Protein AF-A0A349YH74-F1 (afdb_monomer_lite)

Sequence (226 aa):
MKQKKKSRFWTFCFSFIPGAAEMYMGFMKMGLSLMSIFMAIVFVTAILNIGPLIFIAALAWFYSFFHARNVAKMDQFEFDEMKDEYLLNLDQIKTEEIKNVIANQKAIAYVLIGIGVYLVWKSFFRVVCWIAPVRFQNLFWSMEDIFTRIVLGVVIVFAGLFLIRGKKRELFYETSQTDTKKQETEKQVTMQQDVVQQDSEQSEEENVYLIEEEQKNGRNEECKNA

Radius of gyration: 38.02 Å; chains: 1; bounding box: 46×128×62 Å

Secondary structure (DSSP, 8-state):
-------HHHHHHHHTSTTHHHHHHT-HHHHHHHHHHHHHHHHHHHHHT-GGGHHHHHHHHHHHHHHHHHHHHS-HHHHHH-----SS-HHHHTTTHHHHHHHTHHHHHHHHHHHHHHHHHHHHHHHHHHHS-HHHHHHHHHHHHHHHHHHHHHHHHHHHHHHHHHHHHHHHHHHHHHHHHHHHHHHHHHHHHHHHHHHHHHHHHHHHHHHHHHHHHHHHHHTT--

Structure (mmCIF, N/CA/C/O backbone):
data_AF-A0A349YH74-F1
#
_entry.id   AF-A0A349YH74-F1
#
loop_
_atom_site.group_PDB
_atom_site.id
_atom_site.type_symbol
_atom_site.label_atom_id
_atom_site.label_alt_id
_atom_site.label_comp_id
_atom_site.label_asym_id
_atom_site.label_entity_id
_atom_site.label_seq_id
_atom_site.pdbx_PDB_ins_code
_atom_site.Cartn_x
_atom_site.Cartn_y
_atom_site.Cartn_z
_atom_site.occupancy
_atom_site.B_iso_or_equiv
_atom_site.auth_seq_id
_atom_site.auth_comp_id
_atom_site.auth_asym_id
_atom_site.auth_atom_id
_atom_site.pdbx_PDB_model_num
ATOM 1 N N . MET A 1 1 ? -6.151 6.504 29.026 1.00 55.41 1 MET A N 1
ATOM 2 C CA . MET A 1 1 ? -7.339 7.390 29.052 1.00 55.41 1 MET A CA 1
ATOM 3 C C . MET A 1 1 ? -8.572 6.505 28.973 1.00 55.41 1 MET A C 1
ATOM 5 O O . MET A 1 1 ? -8.493 5.502 28.281 1.00 55.41 1 MET A O 1
ATOM 9 N N . LYS A 1 2 ? -9.663 6.805 29.692 1.00 67.75 2 LYS A N 1
ATOM 10 C CA . LYS A 1 2 ? -10.905 6.024 29.553 1.00 67.75 2 LYS A CA 1
ATOM 11 C C . LYS A 1 2 ? -11.551 6.349 28.205 1.00 67.75 2 LYS A C 1
ATOM 13 O O . LYS A 1 2 ? -11.686 7.530 27.876 1.00 67.75 2 LYS A O 1
ATOM 18 N N . GLN A 1 3 ? -11.904 5.323 27.442 1.00 77.19 3 GLN A N 1
ATOM 19 C CA . GLN A 1 3 ? -12.615 5.474 26.177 1.00 77.19 3 GLN A CA 1
ATOM 20 C C . GLN A 1 3 ? -14.030 5.988 26.472 1.00 77.19 3 GLN A C 1
ATOM 22 O O . GLN A 1 3 ? -14.601 5.700 27.523 1.00 77.19 3 GLN A O 1
ATOM 27 N N . LYS A 1 4 ? -14.576 6.835 25.596 1.00 75.19 4 LYS A N 1
ATOM 28 C CA . LYS A 1 4 ? -15.934 7.367 25.764 1.00 75.19 4 LYS A CA 1
ATOM 29 C C . LYS A 1 4 ? -16.619 7.490 24.420 1.00 75.19 4 LYS A C 1
ATOM 31 O O . LYS A 1 4 ? -16.104 8.122 23.497 1.00 75.19 4 LYS A O 1
ATOM 36 N N . LYS A 1 5 ? -17.851 6.993 24.359 1.00 74.00 5 LYS A N 1
ATOM 37 C CA . LYS A 1 5 ? -18.737 7.200 23.217 1.00 74.00 5 LYS A CA 1
ATOM 38 C C . LYS A 1 5 ? -19.044 8.696 23.080 1.00 74.00 5 LYS A C 1
ATOM 40 O O . LYS A 1 5 ? -19.605 9.314 23.984 1.00 74.00 5 LYS A O 1
ATOM 45 N N . LYS A 1 6 ? -18.631 9.292 21.960 1.00 79.12 6 LYS A N 1
ATOM 46 C CA . LYS A 1 6 ? -18.852 10.712 21.638 1.00 79.12 6 LYS A CA 1
ATOM 47 C C . LYS A 1 6 ? -19.975 10.884 20.611 1.00 79.12 6 LYS A C 1
ATOM 49 O O . LYS A 1 6 ? -20.626 9.925 20.202 1.00 79.12 6 LYS A O 1
ATOM 54 N N . SER A 1 7 ? -20.229 12.133 20.217 1.00 83.06 7 SER A N 1
ATOM 55 C CA . SER A 1 7 ? -21.270 12.477 19.248 1.00 83.06 7 SER A CA 1
ATOM 56 C C . SER A 1 7 ? -21.102 11.705 17.936 1.00 83.06 7 SER A C 1
ATOM 58 O O . SER A 1 7 ? -20.065 11.787 17.274 1.00 83.06 7 SER A O 1
ATOM 60 N N . ARG A 1 8 ? -22.171 11.007 17.532 1.00 81.69 8 ARG A N 1
ATOM 61 C CA . ARG A 1 8 ? -22.219 10.197 16.305 1.00 81.69 8 ARG A CA 1
ATOM 62 C C . ARG A 1 8 ? -21.963 11.015 15.039 1.00 81.69 8 ARG A C 1
ATOM 64 O O . ARG A 1 8 ? -21.451 10.462 14.071 1.00 81.69 8 ARG A O 1
ATOM 71 N N . PHE A 1 9 ? -22.318 12.301 15.045 1.00 87.25 9 P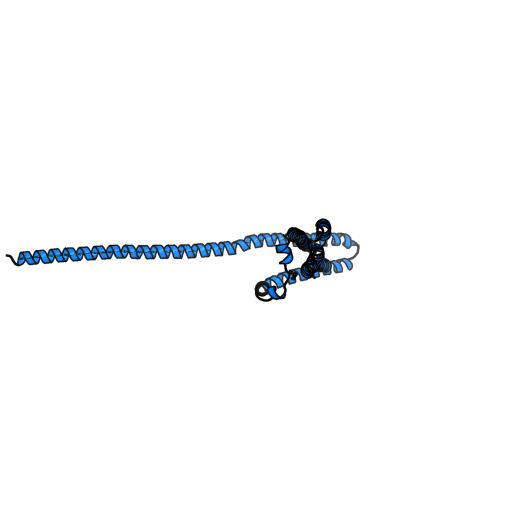HE A N 1
ATOM 72 C CA . PHE A 1 9 ? -22.090 13.195 13.911 1.00 87.25 9 PHE A CA 1
ATOM 73 C C . PHE A 1 9 ? -20.598 13.480 13.721 1.00 87.25 9 PHE A C 1
ATOM 75 O O . PHE A 1 9 ? -20.059 13.269 12.641 1.00 87.25 9 PHE A O 1
ATOM 82 N N . TRP A 1 10 ? -19.903 13.864 14.793 1.00 87.50 10 TRP A N 1
ATOM 83 C CA . TRP A 1 10 ? -18.464 14.134 14.741 1.00 87.50 10 TRP A CA 1
ATOM 84 C C . TRP A 1 10 ? -17.653 12.883 14.417 1.00 87.50 10 TRP A C 1
ATOM 86 O O . TRP A 1 10 ? -16.745 12.932 13.594 1.00 87.50 10 TRP A O 1
ATOM 96 N N . THR A 1 11 ? -18.039 11.743 14.988 1.00 88.88 11 THR A N 1
ATOM 97 C CA . THR A 1 11 ? -17.491 10.439 14.610 1.00 88.88 11 THR A CA 1
ATOM 98 C C . THR A 1 11 ? -17.646 10.158 13.115 1.00 88.88 11 THR A C 1
ATOM 100 O O . THR A 1 11 ? -16.718 9.654 12.491 1.00 88.88 11 THR A O 1
ATOM 103 N N . PHE A 1 12 ? -18.805 10.472 12.531 1.00 90.25 12 PHE A N 1
ATOM 104 C CA . PHE A 1 12 ? -19.038 10.287 11.102 1.00 90.25 12 PHE A CA 1
ATOM 105 C C . PHE A 1 12 ? -18.134 11.199 10.264 1.00 90.25 12 PHE A C 1
ATOM 107 O O . PHE A 1 12 ? -17.453 10.713 9.366 1.00 90.25 12 PHE A O 1
ATOM 114 N N . CYS A 1 13 ? -18.027 12.484 10.604 1.00 92.50 13 CYS A N 1
ATOM 115 C CA . CYS A 1 13 ? -17.114 13.400 9.917 1.00 92.50 13 CYS A CA 1
ATOM 116 C C . CYS A 1 13 ? -15.648 12.940 10.013 1.00 92.50 13 CYS A C 1
ATOM 118 O O . CYS A 1 13 ? -14.927 12.962 9.020 1.00 92.50 13 CYS A O 1
ATOM 120 N N . PHE A 1 14 ? -15.206 12.461 11.179 1.00 90.81 14 PHE A N 1
ATOM 121 C CA . PHE A 1 14 ? -13.839 11.963 11.347 1.00 90.81 14 PHE A CA 1
ATOM 122 C C . PHE A 1 14 ? -13.592 10.596 10.709 1.00 90.81 14 PHE A C 1
ATOM 124 O O . PHE A 1 14 ? -12.438 10.253 10.487 1.00 90.81 14 PHE A O 1
ATOM 131 N N . SER A 1 15 ? -14.630 9.829 10.363 1.00 92.25 15 SER A N 1
ATOM 132 C CA . SER A 1 15 ? -14.452 8.526 9.705 1.00 92.25 15 SER A CA 1
ATOM 133 C C . SER A 1 15 ? -13.919 8.638 8.273 1.00 92.25 15 SER A C 1
ATOM 135 O O . SER A 1 15 ? -13.329 7.688 7.772 1.00 92.25 15 SER A O 1
ATOM 137 N N . PHE A 1 16 ? -14.045 9.811 7.638 1.00 92.12 16 PHE A N 1
ATOM 138 C CA . PHE A 1 16 ? -13.422 10.094 6.340 1.00 92.12 16 PHE A CA 1
ATOM 139 C C . PHE A 1 16 ? -11.895 10.201 6.417 1.00 92.12 16 PHE A C 1
ATOM 141 O O . PHE A 1 16 ? -11.221 10.096 5.393 1.00 92.12 16 PHE A O 1
ATOM 148 N N . ILE A 1 17 ? -11.342 10.423 7.610 1.00 93.56 17 ILE A N 1
ATOM 149 C CA . ILE A 1 17 ? -9.903 10.507 7.836 1.00 93.56 17 ILE A CA 1
ATOM 150 C C . ILE A 1 17 ? -9.473 9.191 8.506 1.00 93.56 17 ILE A C 1
ATOM 152 O O . ILE A 1 17 ? -9.869 8.935 9.648 1.00 93.56 17 ILE A O 1
ATOM 156 N N . PRO A 1 18 ? -8.683 8.341 7.828 1.00 93.25 18 PRO A N 1
ATOM 157 C CA . PRO A 1 18 ? -8.441 6.974 8.277 1.00 93.25 18 PRO A CA 1
ATOM 158 C C . PRO A 1 18 ? -7.757 6.948 9.648 1.00 93.25 18 PRO A C 1
ATOM 160 O O . PRO A 1 18 ? -6.653 7.445 9.779 1.00 93.25 18 PRO A O 1
ATOM 163 N N . GLY A 1 19 ? -8.402 6.396 10.678 1.00 92.31 19 GLY A N 1
ATOM 164 C CA . GLY A 1 19 ? -7.891 6.347 12.058 1.00 92.31 19 GLY A CA 1
ATOM 165 C C . GLY A 1 19 ? -8.246 7.545 12.956 1.00 92.31 19 GLY A C 1
ATOM 166 O O . GLY A 1 19 ? -8.135 7.450 14.179 1.00 92.31 19 GLY A O 1
ATOM 167 N N . ALA A 1 20 ? -8.755 8.656 12.410 1.00 93.44 20 ALA A N 1
ATOM 168 C CA . ALA A 1 20 ? -9.115 9.827 13.222 1.00 93.44 20 ALA A CA 1
ATOM 169 C C . ALA A 1 20 ? -10.390 9.610 14.057 1.00 93.44 20 ALA A C 1
ATOM 171 O O . ALA A 1 20 ? -10.480 10.082 15.192 1.00 93.44 20 ALA A O 1
ATOM 172 N N . ALA A 1 21 ? -11.376 8.883 13.525 1.00 92.69 21 ALA A N 1
ATOM 173 C CA . ALA A 1 21 ? -12.608 8.571 14.254 1.00 92.69 21 ALA A CA 1
ATOM 174 C C . ALA A 1 21 ? -12.365 7.700 15.497 1.00 92.69 21 ALA A C 1
ATOM 176 O O . ALA A 1 21 ? -12.996 7.921 16.531 1.00 92.69 21 ALA A O 1
ATOM 177 N N . GLU A 1 22 ? -11.433 6.753 15.420 1.00 91.94 22 GLU A N 1
ATOM 178 C CA . GLU A 1 22 ? -11.026 5.908 16.549 1.00 91.94 22 GLU A CA 1
ATOM 179 C C . GLU A 1 22 ? -10.304 6.717 17.620 1.00 91.94 22 GLU A C 1
ATOM 181 O O . GLU A 1 22 ? -10.651 6.647 18.802 1.00 91.94 22 GLU A O 1
ATOM 186 N N . MET A 1 23 ? -9.395 7.598 17.194 1.00 91.62 23 MET A N 1
ATOM 187 C CA . MET A 1 23 ? -8.723 8.531 18.091 1.00 91.62 23 MET A CA 1
ATOM 188 C C . MET A 1 23 ? -9.725 9.463 18.791 1.00 91.62 23 MET A C 1
ATOM 190 O O . MET A 1 23 ? -9.597 9.754 19.981 1.00 91.62 23 MET A O 1
ATOM 194 N N . TYR A 1 24 ? -10.779 9.890 18.087 1.00 90.62 24 TYR A N 1
ATOM 195 C CA . TYR A 1 24 ? -11.847 10.705 18.667 1.00 90.62 24 TYR A CA 1
ATOM 196 C C . TYR A 1 24 ? -12.620 9.971 19.776 1.00 90.62 24 TYR A C 1
ATOM 198 O O . TYR A 1 24 ? -12.981 10.607 20.773 1.00 90.62 24 TYR A O 1
ATOM 206 N N . MET A 1 25 ? -12.838 8.660 19.629 1.00 89.06 25 MET A N 1
ATOM 207 C CA . MET A 1 25 ? -13.480 7.780 20.621 1.00 89.06 25 MET A CA 1
ATOM 208 C C . MET A 1 25 ? -12.569 7.411 21.805 1.00 89.06 25 MET A C 1
ATOM 210 O O . MET A 1 25 ? -13.060 6.994 22.856 1.00 89.06 25 MET A O 1
ATOM 214 N N . GLY A 1 26 ? -11.258 7.626 21.662 1.00 88.50 26 GLY A N 1
ATOM 215 C CA . GLY A 1 26 ? -10.250 7.366 22.690 1.00 88.50 26 GLY A CA 1
ATOM 216 C C . GLY A 1 26 ? -9.341 6.166 22.409 1.00 88.50 26 GLY A C 1
ATOM 217 O O . GLY A 1 26 ? -8.476 5.896 23.240 1.00 88.50 26 GLY A O 1
ATOM 218 N N . PHE A 1 27 ? -9.497 5.489 21.265 1.00 90.56 27 PHE A N 1
ATOM 219 C CA . PHE A 1 27 ? -8.598 4.428 20.795 1.00 90.56 27 PHE A CA 1
ATOM 220 C C . PHE A 1 27 ? -7.397 5.049 20.071 1.00 90.56 27 PHE A C 1
ATOM 222 O O . PHE A 1 27 ? -7.398 5.239 18.852 1.00 90.56 27 PHE A O 1
ATOM 229 N N . MET A 1 28 ? -6.383 5.451 20.837 1.00 90.81 28 MET A N 1
ATOM 230 C CA . MET A 1 28 ? -5.217 6.156 20.302 1.00 90.81 28 MET A CA 1
ATOM 231 C C . MET A 1 28 ? -4.311 5.222 19.499 1.00 90.81 28 MET A C 1
ATOM 233 O O . MET A 1 28 ? -3.829 5.613 18.436 1.00 90.81 28 MET A O 1
ATOM 237 N N . LYS A 1 29 ? -4.059 4.004 19.994 1.00 91.25 29 LYS A N 1
ATOM 238 C CA . LYS A 1 29 ? -3.149 3.053 19.338 1.00 91.25 29 LYS A CA 1
ATOM 239 C C . LYS A 1 29 ? -3.775 2.473 18.079 1.00 91.25 29 LYS A C 1
ATOM 241 O O . LYS A 1 29 ? -3.097 2.398 17.055 1.00 91.25 29 LYS A O 1
ATOM 246 N N . MET A 1 30 ? -5.063 2.140 18.136 1.00 91.00 30 MET A N 1
ATOM 247 C CA . MET A 1 30 ? -5.801 1.628 16.978 1.00 91.00 30 MET A CA 1
ATOM 248 C C . MET A 1 30 ? -5.870 2.683 15.860 1.00 91.00 30 MET A C 1
ATOM 250 O O . MET A 1 30 ? -5.418 2.434 14.736 1.00 91.00 30 MET A O 1
ATOM 254 N N . GLY A 1 31 ? -6.250 3.919 16.211 1.00 92.00 31 GLY A N 1
ATOM 255 C CA . GLY A 1 31 ? -6.300 5.036 15.269 1.00 92.00 31 GLY A CA 1
ATOM 256 C C . GLY A 1 31 ? -4.937 5.375 14.653 1.00 92.00 31 GLY A C 1
ATOM 257 O O . GLY A 1 31 ? -4.835 5.576 13.440 1.00 92.00 31 GLY A O 1
ATOM 258 N N . LEU A 1 32 ? -3.864 5.377 15.453 1.00 93.38 32 LEU A N 1
ATOM 259 C CA . LEU A 1 32 ? -2.498 5.590 14.960 1.00 93.38 32 LEU A CA 1
ATOM 260 C C . LEU A 1 32 ? -2.030 4.450 14.041 1.00 93.38 32 LEU A C 1
ATOM 262 O O . LEU A 1 32 ? -1.340 4.696 13.048 1.00 93.38 32 LEU A O 1
ATOM 266 N N . SER A 1 33 ? -2.430 3.208 14.326 1.00 93.44 33 SER A N 1
ATOM 267 C CA . SER A 1 33 ? -2.137 2.064 13.462 1.00 93.44 33 SER A CA 1
ATOM 268 C C . SER A 1 33 ? -2.762 2.252 12.077 1.00 93.44 33 SER A C 1
ATOM 270 O O . SER A 1 33 ? -2.085 2.055 11.073 1.00 93.44 33 SER A O 1
ATOM 272 N N . LEU A 1 34 ? -4.018 2.696 11.994 1.00 93.25 34 LEU A N 1
ATOM 273 C CA . LEU A 1 34 ? -4.687 2.948 10.711 1.00 93.25 34 LEU A CA 1
ATOM 274 C C . LEU A 1 34 ? -4.097 4.135 9.952 1.00 93.25 34 LEU A C 1
ATOM 276 O O . LEU A 1 34 ? -3.826 4.017 8.756 1.00 93.25 34 LEU A O 1
ATOM 280 N N . MET A 1 35 ? -3.851 5.251 10.649 1.00 94.75 35 MET A N 1
ATOM 281 C CA . MET A 1 35 ? -3.166 6.423 10.092 1.00 94.75 35 MET A CA 1
ATOM 282 C C . MET A 1 35 ? -1.815 6.030 9.484 1.00 94.75 35 MET A C 1
ATOM 284 O O . MET A 1 35 ? -1.507 6.414 8.356 1.00 94.75 35 MET A O 1
ATOM 288 N N . SER A 1 36 ? -1.013 5.252 10.220 1.00 93.44 36 SER A N 1
ATOM 289 C CA . SER A 1 36 ? 0.334 4.872 9.788 1.00 93.44 36 SER A CA 1
ATOM 290 C C . SER A 1 36 ? 0.319 3.910 8.601 1.00 93.44 36 SER A C 1
ATOM 292 O O . SER A 1 36 ? 1.083 4.126 7.666 1.00 93.44 36 SER A O 1
ATOM 294 N N . ILE A 1 37 ? -0.581 2.919 8.565 1.00 92.56 37 ILE A N 1
ATOM 295 C CA . ILE A 1 37 ? -0.739 2.016 7.411 1.00 92.56 37 ILE A CA 1
ATOM 296 C C . ILE A 1 37 ? -1.160 2.800 6.168 1.00 92.56 37 ILE A C 1
ATOM 298 O O . ILE A 1 37 ? -0.544 2.661 5.112 1.00 92.56 37 ILE A O 1
ATOM 302 N N . PHE A 1 38 ? -2.180 3.652 6.286 1.00 94.62 38 PHE A N 1
ATOM 303 C CA . PHE A 1 38 ? -2.647 4.460 5.163 1.00 94.62 38 PHE A CA 1
ATOM 304 C C . PHE A 1 38 ? -1.538 5.381 4.639 1.00 94.62 38 PHE A C 1
ATOM 306 O O . PHE A 1 38 ? -1.261 5.395 3.438 1.00 94.62 38 PHE A O 1
ATOM 313 N N . MET A 1 39 ? -0.845 6.093 5.535 1.00 94.50 39 MET A N 1
ATOM 314 C CA . MET A 1 39 ? 0.268 6.966 5.156 1.00 94.50 39 MET A CA 1
ATOM 315 C C . MET A 1 39 ? 1.450 6.195 4.578 1.00 94.50 39 MET A C 1
ATOM 317 O O . MET A 1 39 ? 2.043 6.662 3.612 1.00 94.50 39 MET A O 1
ATOM 321 N N . ALA A 1 40 ? 1.770 5.010 5.097 1.00 92.62 40 ALA A N 1
ATOM 322 C CA . ALA A 1 40 ? 2.819 4.164 4.542 1.00 92.62 40 ALA A CA 1
ATOM 323 C C . ALA A 1 40 ? 2.493 3.755 3.100 1.00 92.62 40 ALA A C 1
ATOM 325 O O . ALA A 1 40 ? 3.352 3.866 2.227 1.00 92.62 40 ALA A O 1
ATOM 326 N N . ILE A 1 41 ? 1.248 3.357 2.815 1.00 92.06 41 ILE A N 1
ATOM 327 C CA . ILE A 1 41 ? 0.829 3.004 1.452 1.00 92.06 41 ILE A CA 1
ATOM 328 C C . ILE A 1 41 ? 0.917 4.226 0.531 1.00 92.06 41 ILE A C 1
ATOM 330 O O . ILE A 1 41 ? 1.465 4.123 -0.567 1.00 92.06 41 ILE A O 1
ATOM 334 N N . VAL A 1 42 ? 0.427 5.392 0.964 1.00 92.25 42 VAL A N 1
ATOM 335 C CA . VAL A 1 42 ? 0.500 6.635 0.175 1.00 92.25 42 VAL A CA 1
ATOM 336 C C . VAL A 1 42 ? 1.952 7.047 -0.076 1.00 92.25 42 VAL A C 1
ATOM 338 O O . VAL A 1 42 ? 2.309 7.375 -1.205 1.00 92.25 42 VAL A O 1
ATOM 341 N N . PHE A 1 43 ? 2.809 6.973 0.940 1.00 92.69 43 PHE A N 1
ATOM 342 C CA . PHE A 1 43 ? 4.231 7.292 0.847 1.00 92.69 43 PHE A CA 1
ATOM 343 C C . PHE A 1 43 ? 4.961 6.370 -0.134 1.00 92.69 43 PHE A C 1
ATOM 345 O O . PHE A 1 43 ? 5.660 6.845 -1.030 1.00 92.69 43 PHE A O 1
ATOM 352 N N . VAL A 1 44 ? 4.737 5.057 -0.030 1.00 88.38 44 VAL A N 1
ATOM 353 C CA . VAL A 1 44 ? 5.283 4.070 -0.972 1.00 88.38 44 VAL A CA 1
ATOM 354 C C . VAL A 1 44 ? 4.762 4.338 -2.384 1.00 88.38 44 VAL A C 1
ATOM 356 O O . VAL A 1 44 ? 5.540 4.351 -3.332 1.00 88.38 44 VAL A O 1
ATOM 359 N N . THR A 1 45 ? 3.472 4.636 -2.542 1.00 89.81 45 THR A N 1
ATOM 360 C CA . THR A 1 45 ? 2.879 4.991 -3.843 1.00 89.81 45 THR A CA 1
ATOM 361 C C . THR A 1 45 ? 3.540 6.229 -4.449 1.00 89.81 45 THR A C 1
ATOM 363 O O . THR A 1 45 ? 3.845 6.243 -5.642 1.00 89.81 45 THR A O 1
ATOM 366 N N . ALA A 1 46 ? 3.793 7.255 -3.632 1.00 87.44 46 ALA A N 1
ATOM 367 C CA . ALA A 1 46 ? 4.406 8.505 -4.059 1.00 87.44 46 ALA A CA 1
ATOM 368 C C . ALA A 1 46 ? 5.866 8.313 -4.495 1.00 87.44 46 ALA A C 1
ATOM 370 O O . ALA A 1 46 ? 6.240 8.784 -5.570 1.00 87.44 46 ALA A O 1
ATOM 371 N N . ILE A 1 47 ? 6.666 7.577 -3.712 1.00 83.31 47 ILE A N 1
ATOM 372 C CA . ILE A 1 47 ? 8.077 7.297 -4.031 1.00 83.31 47 ILE A CA 1
ATOM 373 C C . ILE A 1 47 ? 8.196 6.404 -5.260 1.00 83.31 47 ILE A C 1
ATOM 375 O O . ILE A 1 47 ? 8.962 6.702 -6.174 1.00 83.31 47 ILE A O 1
ATOM 379 N N . LEU A 1 48 ? 7.438 5.307 -5.295 1.00 82.56 48 LEU A N 1
ATOM 380 C CA . LEU A 1 48 ? 7.508 4.350 -6.394 1.00 82.56 48 LEU A CA 1
ATOM 381 C C . LEU A 1 48 ? 6.868 4.903 -7.675 1.00 82.56 48 LEU A C 1
ATOM 383 O O . LEU A 1 48 ? 7.157 4.432 -8.774 1.00 82.56 48 LEU A O 1
ATOM 387 N N . ASN A 1 49 ? 6.001 5.913 -7.551 1.00 80.94 49 ASN A N 1
ATOM 388 C CA . ASN A 1 49 ? 5.257 6.512 -8.654 1.00 80.94 49 ASN A CA 1
ATOM 389 C C . ASN A 1 49 ? 4.511 5.446 -9.486 1.00 80.94 49 ASN A C 1
ATOM 391 O O . ASN A 1 49 ? 4.470 5.496 -10.720 1.00 80.94 49 ASN A O 1
ATOM 395 N N . ILE A 1 50 ? 3.957 4.441 -8.802 1.00 77.75 50 ILE A N 1
ATOM 396 C CA . ILE A 1 50 ? 3.171 3.360 -9.400 1.00 77.75 50 ILE A CA 1
ATOM 397 C C . ILE A 1 50 ? 1.697 3.709 -9.198 1.00 77.75 50 ILE A C 1
ATOM 399 O O . ILE A 1 50 ? 1.155 3.514 -8.113 1.00 77.75 50 ILE A O 1
ATOM 403 N N . GLY A 1 51 ? 1.047 4.220 -10.247 1.00 79.56 51 GLY A N 1
ATOM 404 C CA . GLY A 1 51 ? -0.360 4.645 -10.203 1.00 79.56 51 GLY A CA 1
ATOM 405 C C . GLY A 1 51 ? -1.318 3.614 -9.581 1.00 79.56 51 GLY A C 1
ATOM 406 O O . GLY A 1 51 ? -2.096 3.987 -8.708 1.00 79.56 51 GLY A O 1
ATOM 407 N N . PRO A 1 52 ? -1.238 2.316 -9.937 1.00 82.88 52 PRO A N 1
ATOM 408 C CA . PRO A 1 52 ? -2.119 1.288 -9.377 1.00 82.88 52 PRO A CA 1
ATOM 409 C C . PRO A 1 52 ? -2.073 1.083 -7.852 1.00 82.88 52 PRO A C 1
ATOM 411 O O . PRO A 1 52 ? -3.040 0.569 -7.294 1.00 82.88 52 PRO A O 1
ATOM 414 N N . LEU A 1 53 ? -1.013 1.484 -7.137 1.00 83.56 53 LEU A N 1
ATOM 415 C CA . LEU A 1 53 ? -0.972 1.316 -5.673 1.00 83.56 53 LEU A CA 1
ATOM 416 C C . LEU A 1 53 ? -2.034 2.166 -4.951 1.00 83.56 53 LEU A C 1
ATOM 418 O O . LEU A 1 53 ? -2.408 1.848 -3.821 1.00 83.56 53 LEU A O 1
ATOM 422 N N . ILE A 1 54 ? -2.596 3.181 -5.619 1.00 89.06 54 ILE A N 1
ATOM 423 C CA . ILE A 1 54 ? -3.702 3.981 -5.083 1.00 89.06 54 ILE A CA 1
ATOM 424 C C . ILE A 1 54 ? -4.939 3.132 -4.750 1.00 89.06 54 ILE A C 1
ATOM 426 O O . ILE A 1 54 ? -5.672 3.466 -3.823 1.00 89.06 54 ILE A O 1
ATOM 430 N N . PHE A 1 55 ? -5.152 2.003 -5.440 1.00 91.06 55 PHE A N 1
ATOM 431 C CA . PHE A 1 55 ? -6.252 1.087 -5.129 1.00 91.06 55 PHE A CA 1
ATOM 432 C C . PHE A 1 55 ? -6.062 0.417 -3.766 1.00 91.06 55 PHE A C 1
ATOM 434 O O . PHE A 1 55 ? -7.029 0.245 -3.031 1.00 91.06 55 PHE A O 1
ATOM 441 N N . ILE A 1 56 ? -4.821 0.103 -3.384 1.00 91.56 56 ILE A N 1
ATOM 442 C CA . ILE A 1 56 ? -4.510 -0.447 -2.058 1.00 91.56 56 ILE A CA 1
ATOM 443 C C . ILE A 1 56 ? -4.758 0.619 -0.983 1.00 91.56 56 ILE A C 1
ATOM 445 O O . ILE A 1 56 ? -5.346 0.319 0.054 1.00 91.56 56 ILE A O 1
ATOM 449 N N . ALA A 1 57 ? -4.384 1.876 -1.248 1.00 92.12 57 ALA A N 1
ATOM 450 C CA . ALA A 1 57 ? -4.685 2.988 -0.345 1.00 92.12 57 ALA A CA 1
ATOM 451 C C . ALA A 1 57 ? -6.202 3.189 -0.184 1.00 92.12 57 ALA A C 1
ATOM 453 O O . ALA A 1 57 ? -6.682 3.384 0.931 1.00 92.12 57 ALA A O 1
ATOM 454 N N . ALA A 1 58 ? -6.963 3.081 -1.278 1.00 93.69 58 ALA A N 1
ATOM 455 C CA . ALA A 1 58 ? -8.421 3.147 -1.253 1.00 93.69 58 ALA A CA 1
ATOM 456 C C . ALA A 1 58 ? -9.033 1.994 -0.439 1.00 93.69 58 ALA A C 1
ATOM 458 O O . ALA A 1 58 ? -9.919 2.234 0.375 1.00 93.69 58 ALA A O 1
ATOM 459 N N . LEU A 1 59 ? -8.536 0.760 -0.590 1.00 94.12 59 LEU A N 1
ATOM 460 C CA . LEU A 1 59 ? -8.973 -0.384 0.220 1.00 94.12 59 LEU A CA 1
ATOM 461 C C . LEU A 1 59 ? -8.701 -0.165 1.713 1.00 94.12 59 LEU A C 1
ATOM 463 O O . LEU A 1 59 ? -9.593 -0.379 2.532 1.00 94.12 59 LEU A O 1
ATOM 467 N N . ALA A 1 60 ? -7.504 0.312 2.069 1.00 93.62 60 ALA A N 1
ATOM 468 C CA . ALA A 1 60 ? -7.162 0.649 3.451 1.00 93.62 60 ALA A CA 1
ATOM 469 C C . ALA A 1 60 ? -8.064 1.766 4.011 1.00 93.62 60 ALA A C 1
ATOM 471 O O . ALA A 1 60 ? -8.481 1.713 5.169 1.00 93.62 60 ALA A O 1
ATOM 472 N N . TRP A 1 61 ? -8.412 2.750 3.178 1.00 95.12 61 TRP A N 1
ATOM 473 C CA . TRP A 1 61 ? -9.341 3.817 3.534 1.00 95.12 61 TRP A CA 1
ATOM 474 C C . TRP A 1 61 ? -10.758 3.290 3.795 1.00 95.12 61 TRP A C 1
ATOM 476 O O . TRP A 1 61 ? -11.320 3.569 4.853 1.00 95.12 61 TRP A O 1
ATOM 486 N N . PHE A 1 62 ? -11.311 2.473 2.889 1.00 95.88 62 PHE A N 1
ATOM 487 C CA . PHE A 1 62 ? -12.623 1.845 3.083 1.00 95.88 62 PHE A CA 1
ATOM 488 C C . PHE A 1 62 ? -12.647 0.981 4.341 1.00 95.88 62 PHE A C 1
ATOM 490 O O . PHE A 1 62 ? -13.593 1.072 5.123 1.00 95.88 62 PHE A O 1
ATOM 497 N N . TYR A 1 63 ? -11.599 0.183 4.560 1.00 94.12 63 TYR A N 1
ATOM 498 C CA . TYR A 1 63 ? -11.455 -0.609 5.774 1.00 94.12 63 TYR A CA 1
ATOM 499 C C . TYR A 1 63 ? -11.530 0.277 7.021 1.00 94.12 63 TYR A C 1
ATOM 501 O O . TYR A 1 63 ? -12.365 0.031 7.887 1.00 94.12 63 TYR A O 1
ATOM 509 N N . SER A 1 64 ? -10.734 1.350 7.083 1.00 93.31 64 SER A N 1
ATOM 510 C CA . SER A 1 64 ? -10.752 2.272 8.222 1.00 93.31 64 SER A CA 1
ATOM 511 C C . SER A 1 64 ? -12.116 2.942 8.421 1.00 93.31 64 SER A C 1
ATOM 513 O O . SER A 1 64 ? -12.583 3.051 9.554 1.00 93.31 64 SER A O 1
ATOM 515 N N . PHE A 1 65 ? -12.787 3.347 7.340 1.00 94.12 65 PHE A N 1
ATOM 516 C CA . PHE A 1 65 ? -14.113 3.961 7.399 1.00 94.12 65 PHE A CA 1
ATOM 517 C C . PHE A 1 65 ? -15.161 3.005 7.986 1.00 94.12 65 PHE A C 1
ATOM 519 O O . PHE A 1 65 ? -15.884 3.354 8.927 1.00 94.12 65 PHE A O 1
ATOM 526 N N . PHE A 1 66 ? -15.241 1.782 7.453 1.00 94.12 66 PHE A N 1
ATOM 527 C CA . PHE A 1 66 ? -16.193 0.784 7.934 1.00 94.12 66 PHE A CA 1
ATOM 528 C C . PHE A 1 66 ? -15.860 0.318 9.346 1.00 94.12 66 PHE A C 1
ATOM 530 O O . PHE A 1 66 ? -16.778 0.157 10.150 1.00 94.12 66 PHE A O 1
ATOM 537 N N . HIS A 1 67 ? -14.575 0.177 9.671 1.00 92.25 67 HIS A N 1
ATOM 538 C CA . HIS A 1 67 ? -14.123 -0.151 11.016 1.00 92.25 67 HIS A CA 1
ATOM 539 C C . HIS A 1 67 ? -14.592 0.910 12.019 1.00 92.25 67 HIS A C 1
ATOM 541 O O . HIS A 1 67 ? -15.323 0.592 12.957 1.00 92.25 67 HIS A O 1
ATOM 547 N N . ALA A 1 68 ? -14.302 2.187 11.762 1.00 91.75 68 ALA A N 1
ATOM 548 C CA . ALA A 1 68 ? -14.754 3.288 12.606 1.00 91.75 68 ALA A CA 1
ATOM 549 C C . ALA A 1 68 ? -16.284 3.316 12.760 1.00 91.75 68 ALA A C 1
ATOM 551 O O . ALA A 1 68 ? -16.810 3.598 13.841 1.00 91.75 68 ALA A O 1
ATOM 552 N N . ARG A 1 69 ? -17.028 3.010 11.689 1.00 91.31 69 ARG A N 1
ATOM 553 C CA . ARG A 1 69 ? -18.494 2.967 11.738 1.00 91.31 69 ARG A CA 1
ATOM 554 C C . ARG A 1 69 ? -19.025 1.775 12.528 1.00 91.31 69 ARG A C 1
ATOM 556 O O . ARG A 1 69 ? -20.066 1.920 13.171 1.00 91.31 69 ARG A O 1
ATOM 563 N N . ASN A 1 70 ? -18.341 0.638 12.476 1.00 90.88 70 ASN A N 1
ATOM 564 C CA . ASN A 1 70 ? -18.677 -0.541 13.258 1.00 90.88 70 ASN A CA 1
ATOM 565 C C . ASN A 1 70 ? -18.477 -0.257 14.751 1.00 90.88 70 ASN A C 1
ATOM 567 O O . ASN A 1 70 ? -19.428 -0.361 15.521 1.00 90.88 70 ASN A O 1
ATOM 571 N N . VAL A 1 71 ? -17.303 0.261 15.129 1.00 87.94 71 VAL A N 1
ATOM 572 C CA . VAL A 1 71 ? -16.980 0.635 16.518 1.00 87.94 71 VAL A CA 1
ATOM 573 C C . VAL A 1 71 ? -17.951 1.689 17.062 1.00 87.94 71 VAL A C 1
ATOM 575 O O . VAL A 1 71 ? -18.438 1.586 18.184 1.00 87.94 71 VAL A O 1
ATOM 578 N N . ALA A 1 72 ? -18.349 2.667 16.242 1.00 87.75 72 ALA A N 1
ATOM 579 C CA . ALA A 1 72 ? -19.344 3.668 16.637 1.00 87.75 72 ALA A CA 1
ATOM 580 C C . ALA A 1 72 ? -20.731 3.081 16.981 1.00 87.75 72 ALA A C 1
ATOM 582 O O . ALA A 1 72 ? -21.513 3.716 17.704 1.00 87.75 72 ALA A O 1
ATOM 583 N N . LYS A 1 73 ? -21.072 1.922 16.404 1.00 86.56 73 LYS A N 1
ATOM 584 C CA . LYS A 1 73 ? -22.366 1.249 16.570 1.00 86.56 73 LYS A CA 1
ATOM 585 C C . LYS A 1 73 ? -22.387 0.238 17.717 1.00 86.56 73 LYS A C 1
ATOM 587 O O . LYS A 1 73 ? -23.490 -0.040 18.176 1.00 86.56 73 LYS A O 1
ATOM 592 N N . MET A 1 74 ? -21.233 -0.237 18.183 1.00 85.50 74 MET A N 1
ATOM 593 C CA . MET A 1 74 ? -21.123 -1.220 19.272 1.00 85.50 74 MET A CA 1
ATOM 594 C C . MET A 1 74 ? -21.839 -0.767 20.550 1.00 85.50 74 MET A C 1
ATOM 596 O O . MET A 1 74 ? -22.003 0.443 20.796 1.00 85.50 74 MET A O 1
ATOM 600 N N . ASP A 1 75 ? -22.299 -1.737 21.340 1.00 84.50 75 ASP A N 1
ATOM 601 C CA . ASP A 1 75 ? -22.930 -1.473 22.633 1.00 84.50 75 ASP A CA 1
ATOM 602 C C . ASP A 1 75 ? -21.926 -0.876 23.639 1.00 84.50 75 ASP A C 1
ATOM 604 O O . ASP A 1 75 ? -20.717 -0.956 23.435 1.00 84.50 75 ASP A O 1
ATOM 608 N N . GLN A 1 76 ? -22.404 -0.212 24.699 1.00 79.62 76 GLN A N 1
ATOM 609 C CA . GLN A 1 76 ? -21.507 0.373 25.705 1.00 79.62 76 GLN A CA 1
ATOM 610 C C . GLN A 1 76 ? -20.665 -0.685 26.421 1.00 79.62 76 GLN A C 1
ATOM 612 O O . GLN A 1 76 ? -19.501 -0.415 26.702 1.00 79.62 76 GLN A O 1
ATOM 617 N N . PHE A 1 77 ? -21.224 -1.874 26.668 1.00 78.62 77 PHE A N 1
ATOM 618 C CA . PHE A 1 77 ? -20.488 -2.959 27.311 1.00 78.62 77 PHE A CA 1
ATOM 619 C C . PHE A 1 77 ? -19.323 -3.445 26.436 1.00 78.62 77 PHE A C 1
ATOM 621 O O . PHE A 1 77 ? -18.179 -3.458 26.882 1.00 78.62 77 PHE A O 1
ATOM 628 N N . GLU A 1 78 ? -19.595 -3.740 25.161 1.00 80.19 78 GLU A N 1
ATOM 629 C CA . GLU A 1 78 ? -18.569 -4.180 24.203 1.00 80.19 78 GLU A CA 1
ATOM 630 C C . GLU A 1 78 ? -17.517 -3.098 23.932 1.00 80.19 78 GLU A C 1
ATOM 632 O O . GLU A 1 78 ? -16.337 -3.389 23.747 1.00 80.19 78 GLU A O 1
ATOM 637 N N . PHE A 1 79 ? -17.941 -1.833 23.910 1.00 83.38 79 PHE A N 1
ATOM 638 C CA . PHE A 1 79 ? -17.052 -0.701 23.683 1.00 83.38 79 PHE A CA 1
ATOM 639 C C . PHE A 1 79 ? -16.060 -0.506 24.835 1.00 83.38 79 PHE A C 1
ATOM 641 O O . PHE A 1 79 ? -14.888 -0.263 24.573 1.00 83.38 79 PHE A O 1
ATOM 648 N N . ASP A 1 80 ? -16.506 -0.624 26.089 1.00 80.69 80 ASP A N 1
ATOM 649 C CA . ASP A 1 80 ? -15.632 -0.478 27.262 1.00 80.69 80 ASP A CA 1
ATOM 650 C C . ASP A 1 80 ? -14.706 -1.695 27.461 1.00 80.69 80 ASP A C 1
ATOM 652 O O . ASP A 1 80 ? -13.628 -1.562 28.049 1.00 80.69 80 ASP A O 1
ATOM 656 N N . GLU A 1 81 ? -15.102 -2.873 26.966 1.00 83.50 81 GLU A N 1
ATOM 657 C CA . GLU A 1 81 ? -14.275 -4.086 26.965 1.00 83.50 81 GLU A CA 1
ATOM 658 C C . GLU A 1 81 ? -13.204 -4.073 25.856 1.00 83.50 81 GLU A C 1
ATOM 660 O O . GLU A 1 81 ? -12.131 -4.668 26.012 1.00 83.50 81 GLU A O 1
ATOM 665 N N . MET A 1 82 ? -13.447 -3.353 24.755 1.00 82.38 82 MET A N 1
ATOM 666 C CA . MET A 1 82 ? -12.507 -3.243 23.641 1.00 82.38 82 MET A CA 1
ATOM 667 C C . MET A 1 82 ? -11.185 -2.584 24.079 1.00 82.38 82 MET A C 1
ATOM 669 O O . MET A 1 82 ? -11.099 -1.401 24.418 1.00 82.38 82 MET A O 1
ATOM 673 N N . LYS A 1 83 ? -10.091 -3.346 24.028 1.00 81.06 83 LYS A N 1
ATOM 674 C CA . LYS A 1 83 ? -8.757 -2.842 24.380 1.00 81.06 83 LYS A CA 1
ATOM 675 C C . LYS A 1 83 ? -8.155 -2.000 23.254 1.00 81.06 83 LYS A C 1
ATOM 677 O O . LYS A 1 83 ? -8.207 -2.366 22.087 1.00 81.06 83 LYS A O 1
ATOM 682 N N . ASP A 1 84 ? -7.519 -0.886 23.630 1.00 84.69 84 ASP A N 1
ATOM 683 C CA . ASP A 1 84 ? -6.721 -0.055 22.717 1.00 84.69 84 ASP A CA 1
ATOM 684 C C . ASP A 1 84 ? -5.359 -0.720 22.453 1.00 84.69 84 ASP A C 1
ATOM 686 O O . ASP A 1 84 ? -4.357 -0.465 23.142 1.00 84.69 84 ASP A O 1
ATOM 690 N N . GLU A 1 85 ? -5.356 -1.624 21.478 1.00 85.88 85 GLU A N 1
ATOM 691 C CA . GLU A 1 85 ? -4.188 -2.329 20.953 1.00 85.88 85 GLU A CA 1
ATOM 692 C C . GLU A 1 85 ? -3.887 -1.887 19.514 1.00 85.88 85 GLU A C 1
ATOM 694 O O . GLU A 1 85 ? -4.726 -1.306 18.824 1.00 85.88 85 GLU A O 1
ATOM 699 N N . TYR A 1 86 ? -2.653 -2.111 19.059 1.00 85.56 86 TYR A N 1
ATOM 700 C CA . TYR A 1 86 ? -2.315 -1.847 17.664 1.00 85.56 86 TYR A CA 1
ATOM 701 C C . TYR A 1 86 ? -2.974 -2.915 16.787 1.00 85.56 86 TYR A C 1
ATOM 703 O O . TYR A 1 86 ? -2.882 -4.100 17.088 1.00 85.56 86 TYR A O 1
ATOM 711 N N . LEU A 1 87 ? -3.579 -2.521 15.661 1.00 81.12 87 LEU A N 1
ATOM 712 C CA . LEU A 1 87 ? -4.124 -3.492 14.697 1.00 81.12 87 LEU A CA 1
ATOM 713 C C . LEU A 1 87 ? -3.039 -4.421 14.149 1.00 81.12 87 LEU A C 1
ATOM 715 O O . LEU A 1 87 ? -3.297 -5.575 13.823 1.00 81.12 87 LEU A O 1
ATOM 719 N N . LEU A 1 88 ? -1.815 -3.906 14.055 1.00 71.19 88 LEU A N 1
ATOM 720 C CA . LEU A 1 88 ? -0.629 -4.687 13.762 1.00 71.19 88 LEU A CA 1
ATOM 721 C C . LEU A 1 88 ? 0.136 -4.903 15.062 1.00 71.19 88 LEU A C 1
ATOM 723 O O . LEU A 1 88 ? 1.094 -4.191 15.369 1.00 71.19 88 LEU A O 1
ATOM 727 N N . ASN A 1 89 ? -0.272 -5.906 15.831 1.00 71.44 89 ASN A N 1
ATOM 728 C CA . ASN A 1 89 ? 0.547 -6.415 16.920 1.00 71.44 89 ASN A CA 1
ATOM 729 C C . ASN A 1 89 ? 1.742 -7.159 16.307 1.00 71.44 89 ASN A C 1
ATOM 731 O O . ASN A 1 89 ? 1.740 -8.383 16.210 1.00 71.44 89 ASN A O 1
ATOM 735 N N . LEU A 1 90 ? 2.775 -6.419 15.876 1.00 65.62 90 LEU A N 1
ATOM 736 C CA . LEU A 1 90 ? 4.000 -6.985 15.288 1.00 65.62 90 LEU A CA 1
ATOM 737 C C . LEU A 1 90 ? 4.614 -8.073 16.176 1.00 65.62 90 LEU A C 1
ATOM 739 O O . LEU A 1 90 ? 5.327 -8.925 15.666 1.00 65.62 90 LEU A O 1
ATOM 743 N N . ASP A 1 91 ? 4.347 -8.041 17.478 1.00 65.94 91 ASP A N 1
ATOM 744 C CA . ASP A 1 91 ? 4.800 -9.040 18.441 1.00 65.94 91 ASP A CA 1
ATOM 745 C C . ASP A 1 91 ? 4.067 -10.391 18.309 1.00 65.94 91 ASP A C 1
ATOM 747 O O . ASP A 1 91 ? 4.684 -11.443 18.425 1.00 65.94 91 ASP A O 1
ATOM 751 N N . GLN A 1 92 ? 2.774 -10.382 17.967 1.00 61.19 92 GLN A N 1
ATOM 752 C CA . GLN A 1 92 ? 1.970 -11.595 17.756 1.00 61.19 92 GLN A CA 1
ATOM 753 C C . GLN A 1 92 ? 2.121 -12.162 16.340 1.00 61.19 92 GLN A C 1
ATOM 755 O O . GLN A 1 92 ? 2.153 -13.376 16.159 1.00 61.19 92 GLN A O 1
ATOM 760 N N . ILE A 1 93 ? 2.269 -11.299 15.328 1.00 60.12 93 ILE A N 1
ATOM 761 C CA . ILE A 1 93 ? 2.432 -11.743 13.932 1.00 60.12 93 ILE A CA 1
ATOM 762 C C . ILE A 1 93 ? 3.840 -12.363 13.720 1.00 60.12 93 ILE A C 1
ATOM 764 O O . ILE A 1 93 ? 4.054 -13.157 12.806 1.00 60.12 93 ILE A O 1
ATOM 768 N N . LYS A 1 94 ? 4.819 -12.066 14.590 1.00 60.09 94 LYS A N 1
ATOM 769 C CA . LYS A 1 94 ? 6.250 -12.358 14.381 1.00 60.09 94 LYS A CA 1
ATOM 770 C C . LYS A 1 94 ? 6.685 -13.824 14.307 1.00 60.09 94 LYS A C 1
ATOM 772 O O . LYS A 1 94 ? 7.780 -14.042 13.792 1.00 60.09 94 LYS A O 1
ATOM 777 N N . THR A 1 95 ? 5.904 -14.813 14.746 1.00 61.44 95 THR A N 1
ATOM 778 C CA . THR A 1 95 ? 6.503 -16.145 14.996 1.00 61.44 95 THR A CA 1
ATOM 779 C C . THR A 1 95 ? 6.064 -17.263 14.045 1.00 61.44 95 THR A C 1
ATOM 781 O O . THR A 1 95 ? 6.926 -18.015 13.599 1.00 61.44 95 THR A O 1
ATOM 784 N N . GLU A 1 96 ? 4.791 -17.348 13.642 1.00 62.31 96 GLU A N 1
ATOM 785 C CA . GLU A 1 96 ? 4.301 -18.489 12.833 1.00 62.31 96 GLU A CA 1
ATOM 786 C C . GLU A 1 96 ? 3.797 -18.080 11.436 1.00 62.31 96 GLU A C 1
ATOM 788 O O . GLU A 1 96 ? 4.230 -18.636 10.424 1.00 62.31 96 GLU A O 1
ATOM 793 N N . GLU A 1 97 ? 2.955 -17.048 11.331 1.00 63.12 97 GLU A N 1
ATOM 794 C CA . GLU A 1 97 ? 2.389 -16.635 10.036 1.00 63.12 97 GLU A CA 1
ATOM 795 C C . GLU A 1 97 ? 3.402 -15.909 9.149 1.00 63.12 97 GLU A C 1
ATOM 797 O O . GLU A 1 97 ? 3.578 -16.274 7.982 1.00 63.12 97 GLU A O 1
ATOM 802 N N . ILE A 1 98 ? 4.142 -14.933 9.699 1.00 64.19 98 ILE A N 1
ATOM 803 C CA . ILE A 1 98 ? 5.220 -14.279 8.944 1.00 64.19 98 ILE A CA 1
ATOM 804 C C . ILE A 1 98 ? 6.277 -15.323 8.578 1.00 64.19 98 ILE A C 1
ATOM 806 O O . ILE A 1 98 ? 6.804 -15.268 7.476 1.00 64.19 98 ILE A O 1
ATOM 810 N N . LYS A 1 99 ? 6.549 -16.325 9.422 1.00 62.16 99 LYS A N 1
ATOM 811 C CA . LYS A 1 99 ? 7.527 -17.376 9.117 1.00 62.16 99 LYS A CA 1
ATOM 812 C C . LYS A 1 99 ? 7.122 -18.221 7.906 1.00 62.16 99 LYS A C 1
ATOM 814 O O . LYS A 1 99 ? 7.991 -18.517 7.096 1.00 62.16 99 LYS A O 1
ATOM 819 N N . ASN A 1 100 ? 5.838 -18.532 7.716 1.00 68.38 100 ASN A N 1
ATOM 820 C CA . ASN A 1 100 ? 5.341 -19.231 6.519 1.00 68.38 100 ASN A CA 1
ATOM 821 C C . ASN A 1 100 ? 5.284 -18.333 5.271 1.00 68.38 100 ASN A C 1
ATOM 823 O O . ASN A 1 100 ? 5.600 -18.776 4.165 1.00 68.38 100 ASN A O 1
ATOM 827 N N . VAL A 1 101 ? 4.954 -17.049 5.426 1.00 64.62 101 VAL A N 1
ATOM 828 C CA . VAL A 1 101 ? 5.013 -16.068 4.326 1.00 64.62 101 VAL A CA 1
ATOM 829 C C . VAL A 1 101 ? 6.464 -15.842 3.882 1.00 64.62 101 VAL A C 1
ATOM 831 O O . VAL A 1 101 ? 6.777 -15.883 2.693 1.00 64.62 101 VAL A O 1
ATOM 834 N N . ILE A 1 102 ? 7.376 -15.711 4.844 1.00 61.81 102 ILE A N 1
ATOM 835 C CA . ILE A 1 102 ? 8.828 -15.676 4.662 1.00 61.81 102 ILE A CA 1
ATOM 836 C C . ILE A 1 102 ? 9.361 -17.049 4.213 1.00 61.81 102 ILE A C 1
ATOM 838 O O . ILE A 1 102 ? 10.377 -17.103 3.534 1.00 61.81 102 ILE A O 1
ATOM 842 N N . ALA A 1 103 ? 8.718 -18.185 4.489 1.00 67.75 103 ALA A N 1
ATOM 843 C CA . ALA A 1 103 ? 9.149 -19.474 3.929 1.00 67.75 103 ALA A CA 1
ATOM 844 C C . ALA A 1 103 ? 9.017 -19.474 2.395 1.00 67.75 103 ALA A C 1
ATOM 846 O O . ALA A 1 103 ? 9.869 -20.008 1.685 1.00 67.75 103 ALA A O 1
ATOM 847 N N . ASN A 1 104 ? 8.033 -18.733 1.877 1.00 69.94 104 ASN A N 1
ATOM 848 C CA . ASN A 1 104 ? 7.900 -18.390 0.462 1.00 69.94 104 ASN A CA 1
ATOM 849 C C . ASN A 1 104 ? 8.714 -17.140 0.063 1.00 69.94 104 ASN A C 1
ATOM 851 O O . ASN A 1 104 ? 8.373 -16.440 -0.893 1.00 69.94 104 ASN A O 1
ATOM 855 N N . GLN A 1 105 ? 9.842 -16.895 0.742 1.00 73.88 105 GLN A N 1
ATOM 856 C CA . GLN A 1 105 ? 10.820 -15.832 0.468 1.00 73.88 105 GLN A CA 1
ATOM 857 C C . GLN A 1 105 ? 11.172 -15.710 -1.014 1.00 73.88 105 GLN A C 1
ATOM 859 O O . GLN A 1 105 ? 11.350 -14.605 -1.513 1.00 73.88 105 GLN A O 1
ATOM 864 N N . LYS A 1 106 ? 11.242 -16.835 -1.736 1.00 78.88 106 LYS A N 1
ATOM 865 C CA . LYS A 1 106 ? 11.546 -16.852 -3.173 1.00 78.88 106 LYS A CA 1
ATOM 866 C C . LYS A 1 106 ? 10.495 -16.089 -3.981 1.00 78.88 106 LYS A C 1
ATOM 868 O O . LYS A 1 106 ? 10.856 -15.282 -4.827 1.00 78.88 106 LYS A O 1
ATOM 873 N N . ALA A 1 107 ? 9.208 -16.299 -3.701 1.00 77.12 107 ALA A N 1
ATOM 874 C CA . ALA A 1 107 ? 8.125 -15.608 -4.400 1.00 77.12 107 ALA A CA 1
ATOM 875 C C . ALA A 1 107 ? 8.136 -14.105 -4.090 1.00 77.12 107 ALA A C 1
ATOM 877 O O . ALA A 1 107 ? 8.050 -13.289 -5.005 1.00 77.12 107 ALA A O 1
ATOM 878 N N . ILE A 1 108 ? 8.331 -13.744 -2.818 1.00 77.06 108 ILE A N 1
ATOM 879 C CA . ILE A 1 108 ? 8.450 -12.344 -2.385 1.00 77.06 108 ILE A CA 1
ATOM 880 C C . ILE A 1 108 ? 9.653 -11.675 -3.055 1.00 77.06 108 ILE A C 1
ATOM 882 O O . ILE A 1 108 ? 9.529 -10.567 -3.573 1.00 77.06 108 ILE A O 1
ATOM 886 N N . ALA A 1 109 ? 10.795 -12.361 -3.109 1.00 77.75 109 ALA A N 1
ATOM 887 C CA . ALA A 1 109 ? 11.996 -11.868 -3.767 1.00 77.75 109 ALA A CA 1
ATOM 888 C C . ALA A 1 109 ? 11.770 -11.654 -5.268 1.00 77.75 109 ALA A C 1
ATOM 890 O O . ALA A 1 109 ? 12.124 -10.596 -5.775 1.00 77.75 109 ALA A O 1
ATOM 891 N N . TYR A 1 110 ? 11.128 -12.588 -5.979 1.00 84.50 110 TYR A N 1
ATOM 892 C CA . TYR A 1 110 ? 10.813 -12.400 -7.400 1.00 84.50 110 TYR A CA 1
ATOM 893 C C . TYR A 1 110 ? 9.877 -11.215 -7.645 1.00 84.50 110 TYR A C 1
ATOM 895 O O . TYR A 1 110 ? 10.115 -10.440 -8.570 1.00 84.50 110 TYR A O 1
ATOM 903 N N . VAL A 1 111 ? 8.849 -11.036 -6.808 1.00 79.81 111 VAL A N 1
ATOM 904 C CA . VAL A 1 111 ? 7.951 -9.874 -6.892 1.00 79.81 111 VAL A CA 1
ATOM 905 C C . VAL A 1 111 ? 8.731 -8.582 -6.658 1.00 79.81 111 VAL A C 1
ATOM 907 O O . VAL A 1 111 ? 8.613 -7.644 -7.444 1.00 79.81 111 VAL A O 1
ATOM 910 N N . LEU A 1 112 ? 9.575 -8.542 -5.625 1.00 82.62 112 LEU A N 1
ATOM 911 C CA . LEU A 1 112 ? 10.362 -7.360 -5.285 1.00 82.62 112 LEU A CA 1
ATOM 912 C C . LEU A 1 112 ? 11.403 -7.025 -6.364 1.00 82.62 112 LEU A C 1
ATOM 914 O O . LEU A 1 112 ? 11.563 -5.858 -6.714 1.00 82.62 112 LEU A O 1
ATOM 918 N N . ILE A 1 113 ? 12.060 -8.036 -6.940 1.00 86.25 113 ILE A N 1
ATOM 919 C CA . ILE A 1 113 ? 12.985 -7.878 -8.071 1.00 86.25 113 ILE A CA 1
ATOM 920 C C . ILE A 1 113 ? 12.232 -7.366 -9.299 1.00 86.25 113 ILE A C 1
ATOM 922 O O . ILE A 1 113 ? 12.695 -6.427 -9.938 1.00 86.25 113 ILE A O 1
ATOM 926 N N . GLY A 1 114 ? 11.060 -7.925 -9.612 1.00 83.44 114 GLY A N 1
ATOM 927 C CA . GLY A 1 114 ? 10.232 -7.465 -10.728 1.00 83.44 114 GLY A CA 1
ATOM 928 C C . GLY A 1 114 ? 9.822 -5.998 -10.580 1.00 83.44 114 GLY A C 1
ATOM 929 O O . GLY A 1 114 ? 9.960 -5.219 -11.523 1.00 83.44 114 GLY A O 1
ATOM 930 N N . ILE A 1 115 ? 9.403 -5.599 -9.374 1.00 80.25 115 ILE A N 1
ATOM 931 C CA . ILE A 1 115 ? 9.106 -4.200 -9.037 1.00 80.25 115 ILE A CA 1
ATOM 932 C C . ILE A 1 115 ? 10.364 -3.334 -9.195 1.00 80.25 115 ILE A C 1
ATOM 934 O O . ILE A 1 115 ? 10.302 -2.282 -9.826 1.00 80.25 115 ILE A O 1
ATOM 938 N N . GLY A 1 116 ? 11.515 -3.779 -8.684 1.00 81.31 116 GLY A N 1
ATOM 939 C CA . GLY A 1 116 ? 12.790 -3.070 -8.809 1.00 81.31 116 GLY A CA 1
ATOM 940 C C . GLY A 1 116 ? 13.211 -2.838 -10.263 1.00 81.31 116 GLY A C 1
ATOM 941 O O . GLY A 1 116 ? 13.521 -1.710 -10.642 1.00 81.31 116 GLY A O 1
ATOM 942 N N . VAL A 1 117 ? 13.154 -3.877 -11.101 1.00 84.94 117 VAL A N 1
ATOM 943 C CA . VAL A 1 117 ? 13.471 -3.788 -12.536 1.00 84.94 117 VAL A CA 1
ATOM 944 C C . VAL A 1 117 ? 12.520 -2.823 -13.243 1.00 84.94 117 VAL A C 1
ATOM 946 O O . VAL A 1 117 ? 12.975 -1.989 -14.021 1.00 84.94 117 VAL A O 1
ATOM 949 N N . TYR A 1 118 ? 11.222 -2.872 -12.935 1.00 82.06 118 TYR A N 1
ATOM 950 C CA . TYR A 1 118 ? 10.237 -1.944 -13.493 1.00 82.06 118 TYR A CA 1
ATOM 951 C C . TYR A 1 118 ? 10.540 -0.476 -13.138 1.00 82.06 118 TYR A C 1
ATOM 953 O O . TYR A 1 118 ? 10.473 0.400 -14.003 1.00 82.06 118 TYR A O 1
ATOM 961 N N . LEU A 1 119 ? 10.930 -0.195 -11.890 1.00 81.00 119 LEU A N 1
ATOM 962 C CA . LEU A 1 119 ? 11.283 1.159 -11.439 1.00 81.00 119 LEU A CA 1
ATOM 963 C C . LEU A 1 119 ? 12.552 1.687 -12.110 1.00 81.00 119 LEU A C 1
ATOM 965 O O . LEU A 1 119 ? 12.601 2.851 -12.525 1.00 81.00 119 LEU A O 1
ATOM 969 N N . VAL A 1 120 ? 13.573 0.833 -12.224 1.00 83.81 120 VAL A N 1
ATOM 970 C CA . VAL A 1 120 ? 14.821 1.167 -12.920 1.00 83.81 120 VAL A CA 1
ATOM 971 C C . VAL A 1 120 ? 14.539 1.424 -14.394 1.00 83.81 120 VAL A C 1
ATOM 973 O O . VAL A 1 120 ? 15.007 2.428 -14.920 1.00 83.81 120 VAL A O 1
ATOM 976 N N . TRP A 1 121 ? 13.721 0.588 -15.038 1.00 80.56 121 TRP A N 1
ATOM 977 C CA . TRP A 1 121 ? 13.312 0.768 -16.429 1.00 80.56 121 TRP A CA 1
ATOM 978 C C . TRP A 1 121 ? 12.623 2.120 -16.628 1.00 80.56 121 TRP A C 1
ATOM 980 O O . TRP A 1 121 ? 13.086 2.939 -17.416 1.00 80.56 121 TRP A O 1
ATOM 990 N N . LYS A 1 122 ? 11.595 2.427 -15.833 1.00 76.31 122 LYS A N 1
ATOM 991 C CA . LYS A 1 122 ? 10.898 3.721 -15.892 1.00 76.31 122 LYS A CA 1
ATOM 992 C C . LYS A 1 122 ? 11.859 4.909 -15.738 1.00 76.31 122 LYS A C 1
ATOM 994 O O . LYS A 1 122 ? 11.786 5.885 -16.481 1.00 76.31 122 LYS A O 1
ATOM 999 N N . SER A 1 123 ? 12.794 4.818 -14.794 1.00 79.44 123 SER A N 1
ATOM 1000 C CA . SER A 1 123 ? 13.777 5.880 -14.538 1.00 79.44 123 SER A CA 1
ATOM 1001 C C . SER A 1 123 ? 14.797 6.018 -15.668 1.00 79.44 123 SER A C 1
ATOM 1003 O O . SER A 1 123 ? 15.133 7.132 -16.066 1.00 79.44 123 SER A O 1
ATOM 1005 N N . PHE A 1 124 ? 15.255 4.896 -16.220 1.00 82.31 124 PHE A N 1
ATOM 1006 C CA . PHE A 1 124 ? 16.185 4.857 -17.339 1.00 82.31 124 PHE A CA 1
ATOM 1007 C C . PHE A 1 124 ? 15.586 5.525 -18.578 1.00 82.31 124 PHE A C 1
ATOM 1009 O O . PHE A 1 124 ? 16.206 6.421 -19.146 1.00 82.31 124 PHE A O 1
ATOM 1016 N N . PHE A 1 125 ? 14.352 5.174 -18.950 1.00 75.94 125 PHE A N 1
ATOM 1017 C CA . PHE A 1 125 ? 13.683 5.769 -20.110 1.00 75.94 125 PHE A CA 1
ATOM 1018 C C . PHE A 1 125 ? 13.444 7.270 -19.945 1.00 75.94 125 PHE A C 1
ATOM 1020 O O . PHE A 1 125 ? 13.630 8.015 -20.907 1.00 75.94 125 PHE A O 1
ATOM 1027 N N . ARG A 1 126 ? 13.147 7.741 -18.728 1.00 74.00 126 ARG A N 1
ATOM 1028 C CA . ARG A 1 126 ? 13.044 9.178 -18.435 1.00 74.00 126 ARG A CA 1
ATOM 1029 C C . ARG A 1 126 ? 14.353 9.923 -18.714 1.00 74.00 126 ARG A C 1
ATOM 1031 O O . ARG A 1 126 ? 14.331 10.989 -19.324 1.00 74.00 126 ARG A O 1
ATOM 1038 N N . VAL A 1 127 ? 15.490 9.365 -18.292 1.00 76.94 127 VAL A N 1
ATOM 1039 C CA . VAL A 1 127 ? 16.819 9.962 -18.524 1.00 76.94 127 VAL A CA 1
ATOM 1040 C C . VAL A 1 127 ? 17.206 9.895 -20.003 1.00 76.94 127 VAL A C 1
ATOM 1042 O O . VAL A 1 127 ? 17.699 10.875 -20.558 1.00 76.94 127 VAL A O 1
ATOM 1045 N N . VAL A 1 128 ? 16.925 8.777 -20.675 1.00 76.50 128 VAL A N 1
ATOM 1046 C CA . VAL A 1 128 ? 17.164 8.627 -22.119 1.00 76.50 128 VAL A CA 1
ATOM 1047 C C . VAL A 1 128 ? 16.327 9.624 -22.928 1.00 76.50 128 VAL A C 1
ATOM 1049 O O . VAL A 1 128 ? 16.825 10.215 -23.884 1.00 76.50 128 VAL A O 1
ATOM 1052 N N . CYS A 1 129 ? 15.085 9.893 -22.525 1.00 71.06 129 CYS A N 1
ATOM 1053 C CA . CYS A 1 129 ? 14.260 10.912 -23.177 1.00 71.06 129 CYS A CA 1
ATOM 1054 C C . CYS A 1 129 ? 14.789 12.339 -22.964 1.00 71.06 129 CYS A C 1
ATOM 1056 O O . CYS A 1 129 ? 14.550 13.197 -23.812 1.00 71.06 129 CYS A O 1
ATOM 1058 N N . TRP A 1 130 ? 15.524 12.600 -21.877 1.00 71.06 130 TRP A N 1
ATOM 1059 C CA . TRP A 1 130 ? 16.152 13.903 -21.637 1.00 71.06 130 TRP A CA 1
ATOM 1060 C C . TRP A 1 130 ? 17.349 14.160 -22.562 1.00 71.06 130 TRP A C 1
ATOM 1062 O O . TRP A 1 130 ? 17.516 15.279 -23.040 1.00 71.06 130 TRP A O 1
ATOM 1072 N N . ILE A 1 131 ? 18.151 13.128 -22.859 1.00 77.56 131 ILE A N 1
ATOM 1073 C CA . ILE A 1 131 ? 19.309 13.255 -23.762 1.00 77.56 131 ILE A CA 1
ATOM 1074 C C . ILE A 1 131 ? 18.91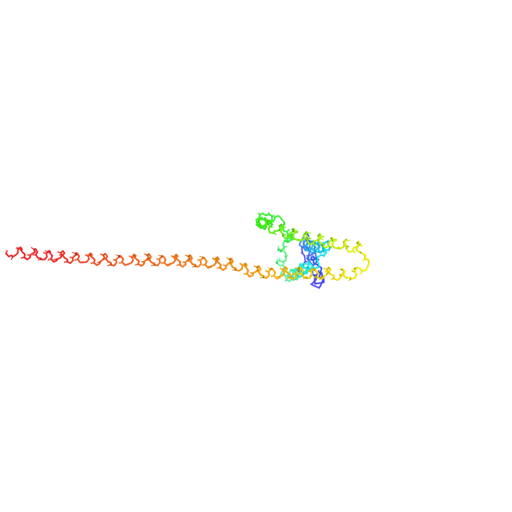1 13.195 -25.249 1.00 77.56 131 ILE A C 1
ATOM 1076 O O . ILE A 1 131 ? 19.666 13.632 -26.117 1.00 77.56 131 ILE A O 1
ATOM 1080 N N . ALA A 1 132 ? 17.727 12.659 -25.561 1.00 76.56 132 ALA A N 1
ATOM 1081 C CA . ALA A 1 132 ? 17.250 12.527 -26.931 1.00 76.56 132 ALA A CA 1
ATOM 1082 C C . ALA A 1 132 ? 16.958 13.902 -27.578 1.00 76.56 132 ALA A C 1
ATOM 1084 O O . ALA A 1 132 ? 16.318 14.763 -26.962 1.00 76.56 132 ALA A O 1
ATOM 1085 N N . PRO A 1 133 ? 17.374 14.124 -28.842 1.00 76.38 133 PRO A N 1
ATOM 1086 C CA . PRO A 1 133 ? 17.172 15.398 -29.523 1.00 76.38 133 PRO A CA 1
ATOM 1087 C C . PRO A 1 133 ? 15.684 15.753 -29.653 1.00 76.38 133 PRO A C 1
ATOM 1089 O O . PRO A 1 133 ? 14.844 14.899 -29.937 1.00 76.38 133 PRO A O 1
ATOM 1092 N N . VAL A 1 134 ? 15.375 17.047 -29.513 1.00 68.44 134 VAL A N 1
ATOM 1093 C CA . VAL A 1 134 ? 14.020 17.638 -29.404 1.00 68.44 134 VAL A CA 1
ATOM 1094 C C . VAL A 1 134 ? 13.034 17.170 -30.487 1.00 68.44 134 VAL A C 1
ATOM 1096 O O . VAL A 1 134 ? 11.835 17.079 -30.252 1.00 68.44 134 VAL A O 1
ATOM 1099 N N . ARG A 1 135 ? 13.542 16.806 -31.673 1.00 64.50 135 ARG A N 1
ATOM 1100 C CA . ARG A 1 135 ? 12.766 16.267 -32.807 1.00 64.50 135 ARG A CA 1
ATOM 1101 C C . ARG A 1 135 ? 12.089 14.926 -32.506 1.00 64.50 135 ARG A C 1
ATOM 1103 O O . ARG A 1 135 ? 11.033 14.653 -33.063 1.00 64.50 135 ARG A O 1
ATOM 1110 N N . PHE A 1 136 ? 12.683 14.103 -31.646 1.00 66.81 136 PHE A N 1
ATOM 1111 C CA . PHE A 1 136 ? 12.155 12.789 -31.277 1.00 66.81 136 PHE A CA 1
ATOM 1112 C C . PHE A 1 136 ? 11.333 12.818 -29.983 1.00 66.81 136 PHE A C 1
ATOM 1114 O O . PHE A 1 136 ? 10.587 11.875 -29.733 1.00 66.81 136 PHE A O 1
ATOM 1121 N N . GLN A 1 137 ? 11.390 13.898 -29.194 1.00 63.28 137 GLN A N 1
ATOM 1122 C CA . GLN A 1 137 ? 10.698 13.979 -27.902 1.00 63.28 137 GLN A CA 1
ATOM 1123 C C . GLN A 1 137 ? 9.195 13.683 -28.037 1.00 63.28 137 GLN A C 1
ATOM 1125 O O . GLN A 1 137 ? 8.698 12.782 -27.372 1.00 63.28 137 GLN A O 1
ATOM 1130 N N . ASN A 1 138 ? 8.480 14.302 -28.979 1.00 65.69 138 ASN A N 1
ATOM 1131 C CA . ASN A 1 138 ? 7.032 14.079 -29.108 1.00 65.69 138 ASN A CA 1
ATOM 1132 C C . ASN A 1 138 ? 6.644 12.620 -29.416 1.00 65.69 138 ASN A C 1
ATOM 1134 O O . ASN A 1 138 ? 5.588 12.168 -28.977 1.00 65.69 138 ASN A O 1
ATOM 1138 N N . LEU A 1 139 ? 7.487 11.873 -30.140 1.00 60.22 139 LEU A N 1
ATOM 1139 C CA . LEU A 1 139 ? 7.235 10.459 -30.422 1.00 60.22 139 LEU A CA 1
ATOM 1140 C C . LEU A 1 139 ? 7.533 9.594 -29.191 1.00 60.22 139 LEU A C 1
ATOM 1142 O O . LEU A 1 139 ? 6.756 8.702 -28.868 1.00 60.22 139 LEU A O 1
ATOM 1146 N N . PHE A 1 140 ? 8.615 9.888 -28.468 1.00 62.34 140 PHE A N 1
ATOM 1147 C CA . PHE A 1 140 ? 9.029 9.123 -27.289 1.00 62.34 140 PHE A CA 1
ATOM 1148 C C . PHE A 1 140 ? 8.110 9.316 -26.074 1.00 62.34 140 PHE A C 1
ATOM 1150 O O . PHE A 1 140 ? 7.849 8.342 -25.369 1.00 62.34 140 PHE A O 1
ATOM 1157 N N . TRP A 1 141 ? 7.545 10.513 -25.870 1.00 60.91 141 TRP A N 1
ATOM 1158 C CA . TRP A 1 141 ? 6.601 10.771 -24.771 1.00 60.91 141 TRP A CA 1
ATOM 1159 C C . TRP A 1 141 ? 5.310 9.937 -24.886 1.00 60.91 141 TRP A C 1
ATOM 1161 O O . TRP A 1 141 ? 4.766 9.520 -23.872 1.00 60.91 141 TRP A O 1
ATOM 1171 N N . SER A 1 142 ? 4.844 9.618 -26.102 1.00 62.97 142 SER A N 1
ATOM 1172 C CA . SER A 1 142 ? 3.707 8.696 -26.302 1.00 62.97 142 SER A CA 1
ATOM 1173 C C . SER A 1 142 ? 4.075 7.224 -26.086 1.00 62.97 142 SER A C 1
ATOM 1175 O O . SER A 1 142 ? 3.225 6.415 -25.712 1.00 62.97 142 SER A O 1
ATOM 1177 N N . MET A 1 143 ? 5.335 6.856 -26.323 1.00 61.97 143 MET A N 1
ATOM 1178 C CA . MET A 1 143 ? 5.765 5.460 -26.269 1.00 61.97 143 MET A CA 1
ATOM 1179 C C . MET A 1 143 ? 5.886 4.951 -24.831 1.00 61.97 143 MET A C 1
ATOM 1181 O O . MET A 1 143 ? 5.516 3.808 -24.591 1.00 61.97 143 MET A O 1
ATOM 1185 N N . GLU A 1 144 ? 6.325 5.762 -23.861 1.00 64.25 144 GLU A N 1
ATOM 1186 C CA . GLU A 1 144 ? 6.442 5.328 -22.452 1.00 64.25 144 GLU A CA 1
ATOM 1187 C C . GLU A 1 144 ? 5.094 4.846 -21.876 1.00 64.25 144 GLU A C 1
ATOM 1189 O O . GLU A 1 144 ? 5.008 3.765 -21.277 1.00 64.25 144 GLU A O 1
ATOM 1194 N N . ASP A 1 145 ? 4.020 5.599 -22.129 1.00 64.94 145 ASP A N 1
ATOM 1195 C CA . ASP A 1 145 ? 2.672 5.251 -21.674 1.00 64.94 145 ASP A CA 1
ATOM 1196 C C . ASP A 1 145 ? 2.124 4.012 -22.390 1.00 64.94 145 ASP A C 1
ATOM 1198 O O . ASP A 1 145 ? 1.487 3.155 -21.770 1.00 64.94 145 ASP A O 1
ATOM 1202 N N . ILE A 1 146 ? 2.387 3.888 -23.693 1.00 67.00 146 ILE A N 1
ATOM 1203 C CA . ILE A 1 146 ? 1.967 2.735 -24.498 1.00 67.00 146 ILE A CA 1
ATOM 1204 C C . ILE A 1 146 ? 2.717 1.472 -24.068 1.00 67.00 146 ILE A C 1
ATOM 1206 O O . ILE A 1 146 ? 2.086 0.437 -23.856 1.00 67.00 146 ILE A O 1
ATOM 1210 N N . PHE A 1 147 ? 4.034 1.545 -23.867 1.00 69.75 147 PHE A N 1
ATOM 1211 C CA . PHE A 1 147 ? 4.841 0.412 -23.415 1.00 69.75 147 PHE A CA 1
ATOM 1212 C C . PHE A 1 147 ? 4.409 -0.064 -22.032 1.00 69.75 147 PHE A C 1
ATOM 1214 O O . PHE A 1 147 ? 4.239 -1.266 -21.832 1.00 69.75 147 PHE A O 1
ATOM 1221 N N . THR A 1 148 ? 4.154 0.856 -21.100 1.00 70.81 148 THR A N 1
ATOM 1222 C CA . THR A 1 148 ? 3.657 0.498 -19.764 1.00 70.81 148 THR A CA 1
ATOM 1223 C C . THR A 1 148 ? 2.321 -0.245 -19.85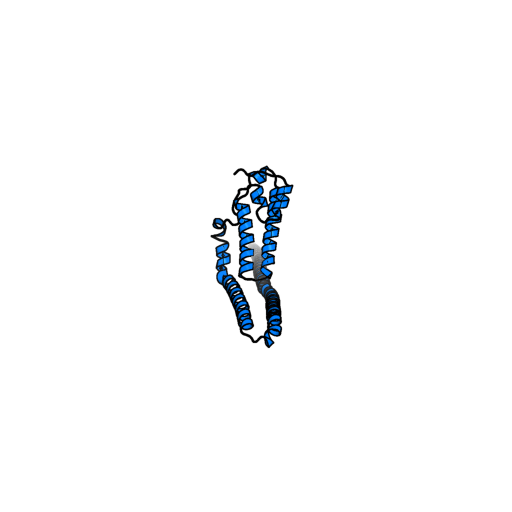3 1.00 70.81 148 THR A C 1
ATOM 1225 O O . THR A 1 148 ? 2.144 -1.270 -19.197 1.00 70.81 148 THR A O 1
ATOM 1228 N N . ARG A 1 149 ? 1.400 0.204 -20.718 1.00 71.06 149 ARG A N 1
ATOM 1229 C CA . ARG A 1 149 ? 0.102 -0.457 -20.955 1.00 71.06 149 ARG A CA 1
ATOM 1230 C C . ARG A 1 149 ? 0.249 -1.825 -21.625 1.00 71.06 149 ARG A C 1
ATOM 1232 O O . ARG A 1 149 ? -0.446 -2.758 -21.229 1.00 71.06 149 ARG A O 1
ATOM 1239 N N . ILE A 1 150 ? 1.154 -1.966 -22.597 1.00 78.62 150 ILE A N 1
ATOM 1240 C CA . ILE A 1 150 ? 1.424 -3.242 -23.280 1.00 78.62 150 ILE A CA 1
ATOM 1241 C C . ILE A 1 150 ? 2.030 -4.252 -22.305 1.00 78.62 150 ILE A C 1
ATOM 1243 O O . ILE A 1 150 ? 1.554 -5.381 -22.235 1.00 78.62 150 ILE A O 1
ATOM 1247 N N . VAL A 1 151 ? 3.031 -3.854 -21.514 1.00 77.75 151 VAL A N 1
ATOM 1248 C CA . VAL A 1 151 ? 3.649 -4.725 -20.504 1.00 77.75 151 VAL A CA 1
ATOM 1249 C C . VAL A 1 151 ? 2.612 -5.160 -19.472 1.00 77.75 151 VAL A C 1
ATOM 1251 O O . VAL A 1 151 ? 2.522 -6.348 -19.171 1.00 77.75 151 VAL A O 1
ATOM 1254 N N . LEU A 1 152 ? 1.776 -4.236 -18.986 1.00 73.00 152 LEU A N 1
ATOM 1255 C CA . LEU A 1 152 ? 0.685 -4.567 -18.068 1.00 73.00 152 LEU A CA 1
ATOM 1256 C C . LEU A 1 152 ? -0.303 -5.559 -18.704 1.00 73.00 152 LEU A C 1
ATOM 1258 O O . LEU A 1 152 ? -0.702 -6.525 -18.060 1.00 73.00 152 LEU A O 1
ATOM 1262 N N . GLY A 1 153 ? -0.647 -5.366 -19.981 1.00 76.19 153 GLY A N 1
ATOM 1263 C CA . GLY A 1 153 ? -1.489 -6.283 -20.749 1.00 76.19 153 GLY A CA 1
ATOM 1264 C C . GLY A 1 153 ? -0.880 -7.681 -20.876 1.00 76.19 153 GLY A C 1
ATOM 1265 O O . GLY A 1 153 ? -1.554 -8.668 -20.598 1.00 76.19 153 GLY A O 1
ATOM 1266 N N . VAL A 1 154 ? 0.408 -7.782 -21.215 1.00 85.62 154 VAL A N 1
ATOM 1267 C CA . VAL A 1 154 ? 1.129 -9.063 -21.307 1.00 85.62 154 VAL A CA 1
ATOM 1268 C C . VAL A 1 154 ? 1.200 -9.752 -19.945 1.00 85.62 154 VAL A C 1
ATOM 1270 O O . VAL A 1 154 ? 0.952 -10.953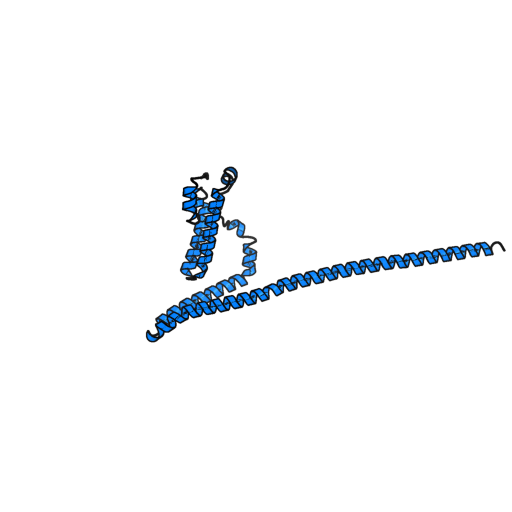 -19.866 1.00 85.62 154 VAL A O 1
ATOM 1273 N N . VAL A 1 155 ? 1.471 -9.010 -18.867 1.00 81.81 155 VAL A N 1
ATOM 1274 C CA . VAL A 1 155 ? 1.472 -9.539 -17.494 1.00 81.81 155 VAL A CA 1
ATOM 1275 C C . VAL A 1 155 ? 0.093 -10.074 -17.117 1.00 81.81 155 VAL A C 1
ATOM 1277 O O . VAL A 1 155 ? 0.009 -11.170 -16.573 1.00 81.81 155 VAL A O 1
ATOM 1280 N N . ILE A 1 156 ? -0.986 -9.357 -17.439 1.00 83.19 156 ILE A N 1
ATOM 1281 C CA . ILE A 1 156 ? -2.362 -9.799 -17.168 1.00 83.19 156 ILE A CA 1
ATOM 1282 C C . ILE A 1 156 ? -2.709 -11.050 -17.982 1.00 83.19 156 ILE A C 1
ATOM 1284 O O . ILE A 1 156 ? -3.269 -11.995 -17.432 1.00 83.19 156 ILE A O 1
ATOM 1288 N N . VAL A 1 157 ? -2.350 -11.099 -19.267 1.00 85.69 157 VAL A N 1
ATOM 1289 C CA . VAL A 1 157 ? -2.574 -12.278 -20.119 1.00 85.69 157 VAL A CA 1
ATOM 1290 C C . VAL A 1 157 ? -1.788 -13.474 -19.589 1.00 85.69 157 VAL A C 1
ATOM 1292 O O . VAL A 1 157 ? -2.343 -14.562 -19.445 1.00 85.69 157 VAL A O 1
ATOM 1295 N N . PHE A 1 158 ? -0.520 -13.282 -19.231 1.00 88.56 158 PHE A N 1
ATOM 1296 C CA . PHE A 1 158 ? 0.308 -14.338 -18.662 1.00 88.56 158 PHE A CA 1
ATOM 1297 C C . PHE A 1 158 ? -0.204 -14.787 -17.290 1.00 88.56 158 PHE A C 1
ATOM 1299 O O . PHE A 1 158 ? -0.231 -15.983 -17.023 1.00 88.56 158 PHE A O 1
ATOM 1306 N N . ALA A 1 159 ? -0.677 -13.865 -16.446 1.00 79.50 159 ALA A N 1
ATOM 1307 C CA . ALA A 1 159 ? -1.323 -14.177 -15.175 1.00 79.50 159 ALA A CA 1
ATOM 1308 C C . ALA A 1 159 ? -2.626 -14.962 -15.381 1.00 79.50 159 ALA A C 1
ATOM 1310 O O . ALA A 1 159 ? -2.851 -15.944 -14.683 1.00 79.50 159 ALA A O 1
ATOM 1311 N N . GLY A 1 160 ? -3.446 -14.605 -16.374 1.00 80.00 160 GLY A N 1
ATOM 1312 C CA . GLY 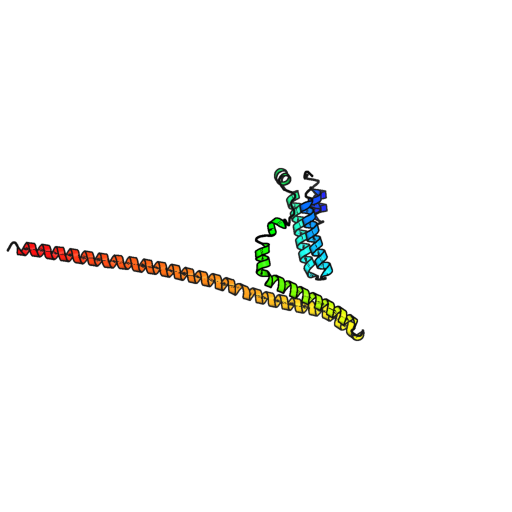A 1 160 ? -4.643 -15.361 -16.751 1.00 80.00 160 GLY A CA 1
ATOM 1313 C C . GLY A 1 160 ? -4.308 -16.776 -17.229 1.00 80.00 160 GLY A C 1
ATOM 1314 O O . GLY A 1 160 ? -4.908 -17.749 -16.772 1.00 80.00 160 GLY A O 1
ATOM 1315 N N . LEU A 1 161 ? -3.283 -16.918 -18.074 1.00 85.12 161 LEU A N 1
ATOM 1316 C CA . LEU A 1 161 ? -2.774 -18.223 -18.511 1.00 85.12 161 LEU A CA 1
ATOM 1317 C C . LEU A 1 161 ? -2.179 -19.031 -17.347 1.00 85.12 161 LEU A C 1
ATOM 1319 O O . LEU A 1 161 ? -2.385 -20.244 -17.260 1.00 85.12 161 LEU A O 1
ATOM 1323 N N . PHE A 1 162 ? -1.472 -18.374 -16.429 1.00 80.25 162 PHE A N 1
ATOM 1324 C CA . PHE A 1 162 ? -0.930 -18.985 -15.220 1.00 80.25 162 PHE A CA 1
ATOM 1325 C C . PHE A 1 162 ? -2.045 -19.446 -14.275 1.00 80.25 162 PHE A C 1
ATOM 1327 O O . PHE A 1 162 ? -1.957 -20.544 -13.730 1.00 80.25 162 PHE A O 1
ATOM 1334 N N . LEU A 1 163 ? -3.133 -18.684 -14.146 1.00 72.19 163 LEU A N 1
ATOM 1335 C CA . LEU A 1 163 ? -4.295 -19.043 -13.331 1.00 72.19 163 LEU A CA 1
ATOM 1336 C C . LEU A 1 163 ? -5.000 -20.297 -13.876 1.00 72.19 163 LEU A C 1
ATOM 1338 O O . LEU A 1 163 ? -5.362 -21.196 -13.118 1.00 72.19 163 LEU A O 1
ATOM 1342 N N . ILE A 1 164 ? -5.085 -20.425 -15.204 1.00 77.81 164 ILE A N 1
ATOM 1343 C CA . ILE A 1 164 ? -5.571 -21.640 -15.882 1.00 77.81 164 ILE A CA 1
ATOM 1344 C C . ILE A 1 164 ? -4.626 -22.832 -15.637 1.00 77.81 164 ILE A C 1
ATOM 1346 O O . ILE A 1 164 ? -5.065 -23.980 -15.531 1.00 77.81 164 ILE A O 1
ATOM 1350 N N . ARG A 1 165 ? -3.316 -22.585 -15.517 1.00 58.31 165 ARG A N 1
ATOM 1351 C CA . ARG A 1 165 ? -2.306 -23.613 -15.214 1.00 58.31 165 ARG A CA 1
ATOM 1352 C C . ARG A 1 165 ? -2.328 -24.036 -13.738 1.00 58.31 165 ARG A C 1
ATOM 1354 O O . ARG A 1 165 ? -2.088 -25.209 -13.462 1.00 58.31 165 ARG A O 1
ATOM 1361 N N . GLY A 1 166 ? -2.635 -23.122 -12.815 1.00 51.41 166 GLY A N 1
ATOM 1362 C CA . GLY A 1 166 ? -2.701 -23.362 -11.368 1.00 51.41 166 GLY A CA 1
ATOM 1363 C C . GLY A 1 166 ? -3.795 -24.353 -10.974 1.00 51.41 166 GLY A C 1
ATOM 1364 O O . GLY A 1 166 ? -3.533 -25.279 -10.208 1.00 51.41 166 GLY A O 1
ATOM 1365 N N . LYS A 1 167 ? -4.969 -24.274 -11.618 1.00 44.91 167 LYS A N 1
ATOM 1366 C CA . LYS A 1 167 ? -6.071 -25.229 -11.404 1.00 44.91 167 LYS A CA 1
ATOM 1367 C C . LYS A 1 167 ? -5.698 -26.679 -11.758 1.00 44.91 167 LYS A C 1
ATOM 1369 O O . LYS A 1 167 ? -6.307 -27.612 -11.249 1.00 44.91 167 LYS A O 1
ATOM 1374 N N . LYS A 1 168 ? -4.660 -26.902 -12.578 1.00 43.91 168 LYS A N 1
ATOM 1375 C CA . LYS A 1 168 ? -4.167 -28.257 -12.879 1.00 43.91 168 LYS A CA 1
ATOM 1376 C C . LYS A 1 168 ? -3.447 -28.910 -11.698 1.00 43.91 168 LYS A C 1
ATOM 1378 O O . LYS A 1 168 ? -3.338 -30.124 -11.711 1.00 43.91 168 LYS A O 1
ATOM 1383 N N . ARG A 1 169 ? -2.966 -28.156 -10.699 1.00 47.97 169 ARG A N 1
ATOM 1384 C CA . ARG A 1 169 ? -2.368 -28.736 -9.482 1.00 47.97 169 ARG A CA 1
ATOM 1385 C C . ARG A 1 169 ? -3.426 -29.163 -8.467 1.00 47.97 169 ARG A C 1
ATOM 1387 O O . ARG A 1 169 ? -3.260 -30.215 -7.868 1.00 47.97 169 ARG A O 1
ATOM 1394 N N . GLU A 1 170 ? -4.522 -28.417 -8.348 1.00 48.06 170 GLU A N 1
ATOM 1395 C CA . GLU A 1 170 ? -5.643 -28.790 -7.474 1.00 48.06 170 GLU A CA 1
ATOM 1396 C C . GLU A 1 170 ? -6.487 -29.914 -8.087 1.00 48.06 170 GLU A C 1
ATOM 1398 O O . GLU A 1 170 ? -6.745 -30.893 -7.398 1.00 48.06 170 GLU A O 1
ATOM 1403 N N . LEU A 1 171 ? -6.777 -29.883 -9.402 1.00 52.81 171 LEU A N 1
ATOM 1404 C CA . LEU A 1 171 ? -7.446 -31.011 -10.069 1.00 52.81 171 LEU A CA 1
ATOM 1405 C C . LEU A 1 171 ? -6.609 -32.294 -10.041 1.00 52.81 171 LEU A C 1
ATOM 1407 O O . LEU A 1 171 ? -7.178 -33.356 -9.827 1.00 52.81 171 LEU A O 1
ATOM 1411 N N . PHE A 1 172 ? -5.285 -32.234 -10.248 1.00 49.47 172 PHE A N 1
ATOM 1412 C CA . PHE A 1 172 ? -4.450 -33.439 -10.137 1.00 49.47 172 PHE A CA 1
ATOM 1413 C C . PHE A 1 172 ? -4.340 -33.933 -8.693 1.00 49.47 172 PHE A C 1
ATOM 1415 O O . PHE A 1 172 ? -4.275 -35.139 -8.495 1.00 49.47 172 PHE A O 1
ATOM 1422 N N . TYR A 1 173 ? -4.342 -33.051 -7.690 1.00 51.28 173 TYR A N 1
ATOM 1423 C CA . TYR A 1 173 ? -4.297 -33.456 -6.284 1.00 51.28 173 TYR A CA 1
ATOM 1424 C C . TYR A 1 173 ? -5.627 -34.067 -5.820 1.00 51.28 173 TYR A C 1
ATOM 1426 O O . TYR A 1 173 ? -5.627 -35.130 -5.207 1.00 51.28 173 TYR A O 1
ATOM 1434 N N . GLU A 1 174 ? -6.759 -33.461 -6.183 1.00 53.41 174 GLU A N 1
ATOM 1435 C CA . GLU A 1 174 ? -8.103 -33.953 -5.862 1.00 53.41 174 GLU A CA 1
ATOM 1436 C C . GLU A 1 174 ? -8.443 -35.235 -6.643 1.00 53.41 174 GLU A C 1
ATOM 1438 O O . GLU A 1 174 ? -8.997 -36.169 -6.068 1.00 53.41 174 GLU A O 1
ATOM 1443 N N . THR A 1 175 ? -8.014 -35.347 -7.909 1.00 52.94 175 THR A N 1
ATOM 1444 C CA . THR A 1 175 ? -8.135 -36.585 -8.709 1.00 52.94 175 THR A CA 1
ATOM 1445 C C . THR A 1 175 ? -7.247 -37.695 -8.142 1.00 52.94 175 THR A C 1
ATOM 1447 O O . THR A 1 175 ? -7.737 -38.793 -7.915 1.00 52.94 175 THR A O 1
ATOM 1450 N N . SER A 1 176 ? -5.989 -37.407 -7.775 1.00 50.72 176 SER A N 1
ATOM 1451 C CA . SER A 1 176 ? -5.087 -38.423 -7.192 1.00 50.72 176 SER A CA 1
ATOM 1452 C C . SER A 1 176 ? -5.550 -38.907 -5.808 1.00 50.72 176 SER A C 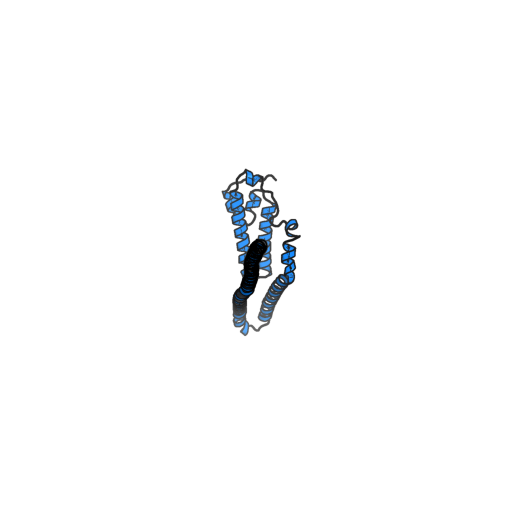1
ATOM 1454 O O . SER A 1 176 ? -5.418 -40.087 -5.494 1.00 50.72 176 SER A O 1
ATOM 1456 N N . GLN A 1 177 ? -6.123 -38.026 -4.981 1.00 52.75 177 GLN A N 1
ATOM 1457 C CA . GLN A 1 177 ? -6.723 -38.385 -3.687 1.00 52.75 177 GLN A CA 1
ATOM 1458 C C . GLN A 1 177 ? -8.023 -39.186 -3.866 1.00 52.75 177 GLN A C 1
ATOM 1460 O O . GLN A 1 177 ? -8.259 -40.153 -3.145 1.00 52.75 177 GLN A O 1
ATOM 1465 N N . THR A 1 178 ? -8.851 -38.825 -4.851 1.00 46.12 178 THR A N 1
ATOM 1466 C CA . THR A 1 178 ? -10.096 -39.546 -5.167 1.00 46.12 178 THR A CA 1
ATOM 1467 C C . THR A 1 178 ? -9.810 -40.938 -5.729 1.00 46.12 178 THR A C 1
ATOM 1469 O O . THR A 1 178 ? -10.490 -41.890 -5.354 1.00 46.12 178 THR A O 1
ATOM 1472 N N . ASP A 1 179 ? -8.775 -41.082 -6.557 1.00 48.09 179 ASP A N 1
ATOM 1473 C CA . ASP A 1 179 ? -8.358 -42.366 -7.125 1.00 48.09 179 ASP A CA 1
ATOM 1474 C C . ASP A 1 179 ? -7.690 -43.266 -6.075 1.00 48.09 179 ASP A C 1
ATOM 1476 O O . ASP A 1 179 ? -7.982 -44.459 -6.020 1.00 48.09 179 ASP A O 1
ATOM 1480 N N . THR A 1 180 ? -6.882 -42.702 -5.168 1.00 47.97 180 THR A N 1
ATOM 1481 C CA . THR A 1 180 ? -6.285 -43.454 -4.045 1.00 47.97 180 THR A CA 1
ATOM 1482 C C . THR A 1 180 ? -7.363 -43.939 -3.075 1.00 47.97 180 THR A C 1
ATOM 1484 O O . THR A 1 180 ? -7.380 -45.108 -2.701 1.00 47.97 180 THR A O 1
ATOM 1487 N N . LYS A 1 181 ? -8.338 -43.084 -2.740 1.00 46.25 181 LYS A N 1
ATOM 1488 C CA . LYS A 1 181 ? -9.440 -43.437 -1.834 1.00 46.25 181 LYS A CA 1
ATOM 1489 C C . LYS A 1 181 ? -10.413 -44.444 -2.457 1.00 46.25 181 LYS A C 1
ATOM 1491 O O . LYS A 1 181 ? -10.929 -45.310 -1.752 1.00 46.25 181 LYS A O 1
ATOM 1496 N N . LYS A 1 182 ? -10.643 -44.377 -3.775 1.00 50.88 182 LYS A N 1
ATOM 1497 C CA . LYS A 1 182 ? -11.412 -45.392 -4.516 1.00 50.88 182 LYS A CA 1
ATOM 1498 C C . LYS A 1 182 ? -10.683 -46.730 -4.559 1.00 50.88 182 LYS A C 1
ATOM 1500 O O . LYS A 1 182 ? -11.312 -47.732 -4.256 1.00 50.88 182 LYS A O 1
ATOM 1505 N N . GLN A 1 183 ? -9.377 -46.746 -4.826 1.00 51.25 183 GLN A N 1
ATOM 1506 C CA . GLN A 1 183 ? -8.581 -47.978 -4.804 1.00 51.25 183 GLN A CA 1
ATOM 1507 C C . GLN A 1 183 ? -8.481 -48.599 -3.405 1.00 51.25 183 GLN A C 1
ATOM 1509 O O . GLN A 1 183 ? -8.500 -49.820 -3.286 1.00 51.25 183 GLN A O 1
ATOM 1514 N N . GLU A 1 184 ? -8.398 -47.797 -2.341 1.00 53.81 184 GLU A N 1
ATOM 1515 C CA . GLU A 1 184 ? -8.445 -48.299 -0.960 1.00 53.81 184 GLU A CA 1
ATOM 1516 C C . GLU A 1 184 ? -9.821 -48.881 -0.615 1.00 53.81 184 GLU A C 1
ATOM 1518 O O . GLU A 1 184 ? -9.892 -49.967 -0.047 1.00 53.81 184 GLU A O 1
ATOM 1523 N N . THR A 1 185 ? -10.909 -48.220 -1.026 1.00 42.44 185 THR A N 1
ATOM 1524 C CA . THR A 1 185 ? -12.282 -48.715 -0.814 1.00 42.44 185 THR A CA 1
ATOM 1525 C C . THR A 1 185 ? -12.545 -49.994 -1.620 1.00 42.44 185 THR A C 1
ATOM 1527 O O . THR A 1 185 ? -13.117 -50.942 -1.099 1.00 42.44 185 THR A O 1
ATOM 1530 N N . GLU A 1 186 ? -12.080 -50.066 -2.867 1.00 51.50 186 GLU A N 1
ATOM 1531 C CA . GLU A 1 186 ? -12.249 -51.223 -3.757 1.00 51.50 186 GLU A CA 1
ATOM 1532 C C . GLU A 1 186 ? -11.407 -52.425 -3.297 1.00 51.50 186 GLU A C 1
ATOM 1534 O O . GLU A 1 186 ? -11.891 -53.557 -3.299 1.00 51.50 186 GLU A O 1
ATOM 1539 N N . LYS A 1 187 ? -10.194 -52.190 -2.774 1.00 48.81 187 LYS A N 1
ATOM 1540 C CA . LYS A 1 187 ? -9.397 -53.228 -2.099 1.00 48.81 187 LYS A CA 1
ATOM 1541 C C . LYS A 1 187 ? -10.051 -53.708 -0.808 1.00 48.81 187 LYS A C 1
ATOM 1543 O O . LYS A 1 187 ? -10.045 -54.905 -0.553 1.00 48.81 187 LYS A O 1
ATOM 1548 N N . GLN A 1 188 ? -10.626 -52.814 -0.005 1.00 49.19 188 GLN A N 1
ATOM 1549 C CA . GLN A 1 188 ? -11.271 -53.195 1.255 1.00 49.19 188 GLN A CA 1
ATOM 1550 C C . GLN A 1 188 ? -12.565 -53.989 1.019 1.00 49.19 188 GLN A C 1
ATOM 1552 O O . GLN A 1 188 ? -12.818 -54.958 1.725 1.00 49.19 188 GLN A O 1
ATOM 1557 N N . VAL A 1 189 ? -13.335 -53.639 -0.016 1.00 52.94 189 VAL A N 1
ATOM 1558 C CA . VAL A 1 189 ? -14.533 -54.385 -0.432 1.00 52.94 189 VAL A CA 1
ATOM 1559 C C . VAL A 1 189 ? -14.164 -55.749 -1.028 1.00 52.94 189 VAL A C 1
ATOM 1561 O O . VAL A 1 189 ? -14.806 -56.734 -0.688 1.00 52.94 189 VAL A O 1
ATOM 1564 N N . THR A 1 190 ? -13.097 -55.842 -1.831 1.00 48.72 190 THR A N 1
ATOM 1565 C CA . THR A 1 190 ? -12.631 -57.126 -2.400 1.00 48.72 190 THR A CA 1
ATOM 1566 C C . THR A 1 190 ? -12.104 -58.063 -1.309 1.00 48.72 190 THR A C 1
ATOM 1568 O O . THR A 1 190 ? -12.519 -59.212 -1.237 1.00 48.72 190 THR A O 1
ATOM 1571 N N . MET A 1 191 ? -11.296 -57.548 -0.375 1.00 44.75 191 MET A N 1
ATOM 1572 C CA . MET A 1 191 ? -10.791 -58.328 0.763 1.00 44.75 191 MET A CA 1
ATOM 1573 C C . MET A 1 191 ? -11.920 -58.801 1.693 1.00 44.75 191 MET A C 1
ATOM 1575 O O . MET A 1 191 ? -11.832 -59.884 2.256 1.00 44.75 191 MET A O 1
ATOM 1579 N N . GLN A 1 192 ? -12.987 -58.012 1.862 1.00 45.91 192 GLN A N 1
ATOM 1580 C CA . GLN A 1 192 ? -14.152 -58.423 2.651 1.00 45.91 192 GLN A CA 1
ATOM 1581 C C . GLN A 1 192 ? -14.986 -59.486 1.919 1.00 45.91 192 GLN A C 1
ATOM 1583 O O . GLN A 1 192 ? -15.553 -60.362 2.565 1.00 45.91 192 GLN A O 1
ATOM 1588 N N . GLN A 1 193 ? -15.055 -59.421 0.588 1.00 47.78 193 GLN A N 1
ATOM 1589 C CA . GLN A 1 193 ? -15.816 -60.362 -0.229 1.00 47.78 193 GLN A CA 1
ATOM 1590 C C . GLN A 1 193 ? -15.114 -61.723 -0.351 1.00 47.78 193 GLN A C 1
ATOM 1592 O O . GLN A 1 193 ? -15.782 -62.748 -0.251 1.00 47.78 193 GLN A O 1
ATOM 1597 N N . ASP A 1 194 ? -13.782 -61.737 -0.448 1.00 42.66 194 ASP A N 1
ATOM 1598 C CA . ASP A 1 194 ? -12.984 -62.971 -0.457 1.00 42.66 194 ASP A CA 1
ATOM 1599 C C . ASP A 1 194 ? -13.049 -63.707 0.897 1.00 42.66 194 ASP A C 1
ATOM 1601 O O . ASP A 1 194 ? -13.150 -64.930 0.933 1.00 42.66 194 ASP A O 1
ATOM 1605 N N . VAL A 1 195 ? -13.090 -62.975 2.021 1.00 48.81 195 VAL A N 1
ATOM 1606 C CA . VAL A 1 195 ? -13.247 -63.569 3.366 1.00 48.81 195 VAL A CA 1
ATOM 1607 C C . VAL A 1 195 ? -14.634 -64.199 3.555 1.00 48.81 195 VAL A C 1
ATOM 1609 O O . VAL A 1 195 ? -14.740 -65.279 4.125 1.00 48.81 195 VAL A O 1
ATOM 1612 N N . VAL A 1 196 ? -15.697 -63.566 3.046 1.00 46.53 196 VAL A N 1
ATOM 1613 C CA . VAL A 1 196 ? -17.073 -64.091 3.159 1.00 46.53 196 VAL A CA 1
ATOM 1614 C C . VAL A 1 196 ? -17.282 -65.336 2.290 1.00 46.53 196 VAL A C 1
ATOM 1616 O O . VAL A 1 196 ? -18.010 -66.240 2.693 1.00 46.53 196 VAL A O 1
ATOM 1619 N N . GLN A 1 197 ? -16.633 -65.410 1.125 1.00 50.12 197 GLN A N 1
ATOM 1620 C CA . GLN A 1 197 ? -16.721 -66.570 0.234 1.00 50.12 197 GLN A CA 1
ATOM 1621 C C . GLN A 1 197 ? -15.984 -67.795 0.812 1.00 50.12 197 GLN A C 1
ATOM 1623 O O . GLN A 1 197 ? -16.449 -68.929 0.681 1.00 50.12 197 GLN A O 1
ATOM 1628 N N . GLN A 1 198 ? -14.871 -67.562 1.511 1.00 47.88 198 GLN A N 1
ATOM 1629 C CA . GLN A 1 198 ? -14.051 -68.618 2.102 1.00 47.88 198 GLN A CA 1
ATOM 1630 C C . GLN A 1 198 ? -14.714 -69.266 3.337 1.00 47.88 198 GLN A C 1
ATOM 1632 O O . GLN A 1 198 ? -14.616 -70.480 3.516 1.00 47.88 198 GLN A O 1
ATOM 1637 N N . ASP A 1 199 ? -15.476 -68.497 4.127 1.00 42.09 199 ASP A N 1
ATOM 1638 C CA . ASP A 1 199 ? -16.287 -69.028 5.238 1.00 42.09 199 ASP A CA 1
ATOM 1639 C C . ASP A 1 199 ? -17.466 -69.900 4.746 1.00 42.09 199 ASP A C 1
ATOM 1641 O O . ASP A 1 199 ? -17.846 -70.881 5.398 1.00 42.09 199 ASP A O 1
ATOM 1645 N N . SER A 1 200 ? -18.045 -69.589 3.577 1.00 43.62 200 SER A N 1
ATOM 1646 C CA . SER A 1 200 ? -19.113 -70.414 2.990 1.00 43.62 200 SER A CA 1
ATOM 1647 C C . SER A 1 200 ? -18.614 -71.759 2.452 1.00 43.62 200 SER A C 1
ATOM 1649 O O . SER A 1 200 ? -19.300 -72.761 2.620 1.00 43.62 200 SER A O 1
ATOM 1651 N N . GLU A 1 201 ? -17.410 -71.819 1.879 1.00 50.97 201 GLU A N 1
ATOM 1652 C CA . GLU A 1 201 ? -16.857 -73.075 1.345 1.00 50.97 201 GLU A CA 1
ATOM 1653 C C . GLU A 1 201 ? -16.381 -74.023 2.465 1.00 50.97 201 GLU A C 1
ATOM 1655 O O . GLU A 1 201 ? -16.611 -75.230 2.386 1.00 50.97 201 GLU A O 1
ATOM 1660 N N . GLN A 1 202 ? -15.812 -73.500 3.563 1.00 48.06 202 GLN A N 1
ATOM 1661 C CA . GLN A 1 202 ? -15.408 -74.338 4.707 1.00 48.06 202 GLN A CA 1
ATOM 1662 C C . GLN A 1 202 ? -16.597 -74.929 5.481 1.00 48.06 202 GLN A C 1
ATOM 1664 O O . GLN A 1 202 ? -16.510 -76.056 5.969 1.00 48.06 202 GLN A O 1
ATOM 1669 N N . SER A 1 203 ? -17.713 -74.202 5.584 1.00 46.91 203 SER A N 1
ATOM 1670 C CA . SER A 1 203 ? -18.914 -74.690 6.282 1.00 46.91 203 SER A CA 1
ATOM 1671 C C . SER A 1 203 ? -19.693 -75.748 5.487 1.00 46.91 203 SER A C 1
ATOM 1673 O O . SER A 1 203 ? -20.380 -76.586 6.082 1.00 46.91 203 SER A O 1
ATOM 1675 N N . GLU A 1 204 ? -19.564 -75.763 4.157 1.00 53.53 204 GLU A N 1
ATOM 1676 C CA . GLU A 1 204 ? -20.107 -76.827 3.305 1.00 53.53 204 GLU A CA 1
ATOM 1677 C C . GLU A 1 204 ? -19.257 -78.109 3.371 1.00 53.53 204 GLU A C 1
ATOM 1679 O O . GLU A 1 204 ? -19.825 -79.195 3.513 1.00 53.53 204 GLU A O 1
ATOM 1684 N N . GLU A 1 205 ? -17.920 -78.014 3.364 1.00 55.38 205 GLU A N 1
ATOM 1685 C CA . GLU A 1 205 ? -17.042 -79.191 3.506 1.00 55.38 205 GLU A CA 1
ATOM 1686 C C . GLU A 1 205 ? -17.187 -79.883 4.875 1.00 55.38 205 GLU A C 1
ATOM 1688 O O . GLU A 1 205 ? -17.220 -81.116 4.940 1.00 55.38 205 GLU A O 1
ATOM 1693 N N . GLU A 1 206 ? -17.337 -79.121 5.965 1.00 54.88 206 GLU A N 1
ATOM 1694 C CA . GLU A 1 206 ? -17.513 -79.683 7.314 1.00 54.88 206 GLU A CA 1
ATOM 1695 C C . GLU A 1 206 ? -18.844 -80.447 7.454 1.00 54.88 206 GLU A C 1
ATOM 1697 O O . GLU A 1 206 ? -18.886 -81.538 8.028 1.00 54.88 206 GLU A O 1
ATOM 1702 N N . ASN A 1 207 ? -19.927 -79.941 6.852 1.00 53.12 207 ASN A N 1
ATOM 1703 C CA . ASN A 1 207 ? -21.221 -80.631 6.852 1.00 53.12 207 ASN A CA 1
ATOM 1704 C C . ASN A 1 207 ? -21.193 -81.938 6.049 1.00 53.12 207 ASN A C 1
ATOM 1706 O O . ASN A 1 207 ? -21.785 -82.930 6.474 1.00 53.12 207 ASN A O 1
ATOM 1710 N N . VAL A 1 208 ? -20.498 -81.971 4.909 1.00 58.06 208 VAL A N 1
ATOM 1711 C CA . VAL A 1 208 ? -20.377 -83.194 4.098 1.00 58.06 208 VAL A CA 1
ATOM 1712 C C . VAL A 1 208 ? -19.604 -84.280 4.854 1.00 58.06 208 VAL A C 1
ATOM 1714 O O . VAL A 1 208 ? -20.024 -85.440 4.844 1.00 58.06 208 VAL A O 1
ATOM 1717 N N . TYR A 1 209 ? -18.537 -83.916 5.572 1.00 57.00 209 TYR A N 1
ATOM 1718 C CA . TYR A 1 209 ? -17.759 -84.869 6.371 1.00 57.00 209 TYR A CA 1
ATOM 1719 C C . TYR A 1 209 ? -18.560 -85.459 7.541 1.00 57.00 209 TYR A C 1
ATOM 1721 O O . TYR A 1 209 ? -18.499 -86.668 7.774 1.00 57.00 209 TYR A O 1
ATOM 1729 N N . LEU A 1 210 ? -19.354 -84.640 8.243 1.00 58.78 210 LEU A N 1
ATOM 1730 C CA . LEU A 1 210 ? -20.222 -85.116 9.328 1.00 58.78 210 LEU A CA 1
ATOM 1731 C C . LEU A 1 210 ? -21.304 -86.079 8.817 1.00 58.78 210 LEU A C 1
ATOM 1733 O O . LEU A 1 210 ? -21.577 -87.099 9.451 1.00 58.78 210 LEU A O 1
ATOM 1737 N N . ILE A 1 211 ? -21.873 -85.813 7.636 1.00 59.44 211 ILE A N 1
ATOM 1738 C CA . ILE A 1 211 ? -22.844 -86.715 6.999 1.00 59.44 211 ILE A CA 1
ATOM 1739 C C . ILE A 1 211 ? -22.176 -88.043 6.605 1.00 59.44 211 ILE A C 1
ATOM 1741 O O . ILE A 1 211 ? -22.762 -89.109 6.807 1.00 59.44 211 ILE A O 1
ATOM 1745 N N . GLU A 1 212 ? -20.948 -88.023 6.076 1.00 62.53 212 GLU A N 1
ATOM 1746 C CA . GLU A 1 212 ? -20.217 -89.256 5.753 1.00 62.53 212 GLU A CA 1
ATOM 1747 C C . GLU A 1 212 ? -19.832 -90.078 6.996 1.00 62.53 212 GLU A C 1
ATOM 1749 O O . GLU A 1 212 ? -19.873 -91.315 6.937 1.00 62.53 212 GLU A O 1
ATOM 1754 N N . GLU A 1 213 ? -19.494 -89.440 8.122 1.00 61.09 213 GLU A N 1
ATOM 1755 C CA . GLU A 1 213 ? -19.261 -90.144 9.390 1.00 61.09 213 GLU A CA 1
ATOM 1756 C C . GLU A 1 213 ? -20.537 -90.797 9.933 1.00 61.09 213 GLU A C 1
ATOM 1758 O O . GLU A 1 213 ? -20.497 -91.976 10.299 1.00 61.09 213 GLU A O 1
ATOM 1763 N N . GLU A 1 214 ? -21.683 -90.108 9.908 1.00 60.88 214 GLU A N 1
ATOM 1764 C CA . GLU A 1 214 ? -22.961 -90.696 10.333 1.00 60.88 214 GLU A CA 1
ATOM 1765 C C . GLU A 1 214 ? -23.338 -91.919 9.476 1.00 60.88 214 GLU A C 1
ATOM 1767 O O . GLU A 1 214 ? -23.758 -92.956 9.997 1.00 60.88 214 GLU A O 1
ATOM 1772 N N . GLN A 1 215 ? -23.099 -91.859 8.162 1.00 58.97 215 GLN A N 1
ATOM 1773 C CA . GLN A 1 215 ? -23.371 -92.965 7.232 1.00 58.97 215 GLN A CA 1
ATOM 1774 C C . GLN A 1 215 ? -22.392 -94.146 7.366 1.00 58.97 215 GLN A C 1
ATOM 1776 O O . GLN A 1 215 ? -22.704 -95.262 6.927 1.00 58.97 215 GLN A O 1
ATOM 1781 N N . LYS A 1 216 ? -21.196 -93.936 7.931 1.00 58.44 216 LYS A N 1
ATOM 1782 C CA . LYS A 1 216 ? -20.262 -95.017 8.295 1.00 58.44 216 LYS A CA 1
ATOM 1783 C C . LYS A 1 216 ? -20.602 -95.617 9.655 1.00 58.44 216 LYS A C 1
ATOM 1785 O O . LYS A 1 216 ? -20.528 -96.836 9.800 1.00 58.44 216 LYS A O 1
ATOM 1790 N N . ASN A 1 217 ? -21.013 -94.796 10.620 1.00 55.19 217 ASN A N 1
ATOM 1791 C CA . ASN A 1 217 ? -21.420 -95.271 11.937 1.00 55.19 217 ASN A CA 1
ATOM 1792 C C . ASN A 1 217 ? -22.703 -96.121 11.851 1.00 55.19 217 ASN A C 1
ATOM 1794 O O . ASN A 1 217 ? -22.730 -97.231 12.376 1.00 55.19 217 ASN A O 1
ATOM 1798 N N . GLY A 1 218 ? -23.698 -95.688 11.065 1.00 58.25 218 GLY A N 1
ATOM 1799 C CA . GLY A 1 218 ? -24.922 -96.465 10.817 1.00 58.25 218 GLY A CA 1
ATOM 1800 C C . GLY A 1 218 ? -24.677 -97.815 10.125 1.00 58.25 218 GLY A C 1
ATOM 1801 O O . GLY A 1 218 ? -25.280 -98.820 10.491 1.00 58.25 218 GLY A O 1
ATOM 1802 N N . ARG A 1 219 ? -23.718 -97.890 9.190 1.00 55.78 219 ARG A N 1
ATOM 1803 C CA . ARG A 1 219 ? -23.336 -99.155 8.523 1.00 55.78 219 ARG A CA 1
ATOM 1804 C C . ARG A 1 219 ? -22.574 -100.121 9.430 1.00 55.78 219 ARG A C 1
ATOM 1806 O O . ARG A 1 219 ? -22.664 -101.334 9.254 1.00 55.78 219 ARG A O 1
ATOM 1813 N N . ASN A 1 220 ? -21.815 -99.600 10.393 1.00 52.69 220 ASN A N 1
ATOM 1814 C CA . ASN A 1 220 ? -21.085 -100.425 11.354 1.00 52.69 220 ASN A CA 1
ATOM 1815 C C . ASN A 1 220 ? -22.004 -101.016 12.437 1.00 52.69 220 ASN A C 1
ATOM 1817 O O . ASN A 1 220 ? -21.670 -102.065 12.993 1.00 52.69 220 ASN A O 1
ATOM 1821 N N . GLU A 1 221 ? -23.159 -100.401 12.711 1.00 56.19 221 GLU A N 1
ATOM 1822 C CA . GLU A 1 221 ? -24.192 -100.998 13.569 1.00 56.19 221 GLU A CA 1
ATOM 1823 C C . GLU A 1 221 ? -24.987 -102.102 12.850 1.00 56.19 221 GLU A C 1
ATOM 1825 O O . GLU A 1 221 ? -25.275 -103.134 13.459 1.00 56.19 221 GLU A O 1
ATOM 1830 N N . GLU A 1 222 ? -25.244 -101.973 11.543 1.00 56.16 222 GLU A N 1
ATOM 1831 C CA . GLU A 1 222 ? -25.903 -103.027 10.751 1.00 56.16 222 GLU A CA 1
ATOM 1832 C C . GLU A 1 222 ? -25.025 -104.281 10.555 1.00 56.16 222 GLU A C 1
ATOM 1834 O O . GLU A 1 222 ? -25.545 -105.395 10.539 1.00 56.16 222 GLU A O 1
ATOM 1839 N N . CYS A 1 223 ? -23.692 -104.149 10.516 1.00 52.56 223 CYS A N 1
ATOM 1840 C CA . CYS A 1 223 ? -22.759 -105.290 10.457 1.00 52.56 223 CYS A CA 1
ATOM 1841 C C . CYS A 1 223 ? -22.516 -106.004 11.805 1.00 52.56 223 CYS A C 1
ATOM 1843 O O . CYS A 1 223 ? -21.851 -107.038 11.825 1.00 52.56 223 CYS A O 1
ATOM 1845 N N . LYS A 1 224 ? -23.009 -105.475 12.936 1.00 52.97 224 LYS A N 1
ATOM 1846 C CA . LYS A 1 224 ? -22.892 -106.119 14.262 1.00 52.97 224 LYS A CA 1
ATOM 1847 C C . LYS A 1 224 ? -24.114 -106.956 14.656 1.00 52.97 224 LYS A C 1
ATOM 1849 O O . LYS A 1 224 ? -24.023 -107.709 15.622 1.00 52.97 224 LYS A O 1
ATOM 1854 N N . ASN A 1 225 ? -25.218 -106.839 13.916 1.00 56.03 225 ASN A N 1
ATOM 1855 C CA . ASN A 1 225 ? -26.487 -107.526 14.182 1.00 56.03 225 ASN A CA 1
ATOM 1856 C C . ASN A 1 225 ? -26.868 -108.553 13.091 1.00 56.03 225 ASN A C 1
ATOM 1858 O O . ASN A 1 225 ? -28.043 -108.907 12.975 1.00 56.03 225 ASN A O 1
ATOM 1862 N N . ALA A 1 226 ? -25.885 -109.038 12.322 1.00 51.09 226 ALA A N 1
ATOM 1863 C CA . ALA A 1 226 ? -26.011 -110.144 11.369 1.00 51.09 226 ALA A CA 1
ATOM 1864 C C . ALA A 1 226 ? -25.066 -111.298 11.734 1.00 51.09 226 ALA A C 1
ATOM 1866 O O . ALA A 1 226 ? -23.915 -111.010 12.135 1.00 51.09 226 ALA A O 1
#

Foldseek 3Di:
DQFAQDDPVVLLVLLQPQLRSCVVRPLNQQSVLLNCVLVVLVVCCVVLVDVVSVVVSVVSSVVSSVVSVVLNPDDPVVNRVDDSDHPCPVVVCVDPVVVVVCVVVVVVVVVVVVSVVVSVVLVVLVVVLVPDDPVCNVVSVVVSVVVVVVVVVVVVVVVVVVVVVVVVVVVVVVVVVVVVVVVVVVVVVVVVVVVVVVVVVVVVVVVVVVVVVVVVVVVVVVVVVD

pLDDT: mean 72.93, std 16.02, range [42.09, 95.88]